Protein AF-0000000076352598 (afdb_homodimer)

Solvent-accessible surface area (backbone atoms only — not comparable to full-atom values): 14588 Å² total; per-residue (Å²): 128,86,76,69,53,66,40,78,47,70,39,49,68,89,51,34,41,98,86,47,34,54,31,79,36,50,57,49,48,52,51,50,50,28,48,53,49,51,37,43,74,14,52,35,52,77,64,56,43,50,74,72,43,27,41,79,43,69,43,33,40,37,39,38,52,68,38,89,47,41,62,72,40,48,31,37,29,34,44,42,60,42,82,56,92,48,42,43,32,36,36,46,30,42,35,25,36,81,87,64,50,58,27,31,39,40,41,32,36,31,36,31,29,28,67,85,78,72,40,66,37,67,54,46,62,59,58,52,51,72,52,28,77,39,33,62,77,54,72,87,127,86,75,69,54,65,42,79,48,70,39,50,68,88,51,34,42,99,85,48,32,53,30,79,36,50,56,48,47,51,51,51,50,28,49,53,49,49,38,43,73,14,51,34,52,78,64,56,43,49,74,71,42,26,41,81,42,68,43,33,38,36,40,39,52,67,40,89,47,38,62,71,40,48,31,38,28,34,41,41,60,42,82,56,93,48,41,42,32,35,36,45,29,41,34,24,36,81,87,66,50,58,27,29,39,41,42,35,37,31,36,30,29,27,68,84,78,70,39,66,36,69,54,47,63,60,57,52,52,72,51,27,76,39,33,61,77,54,73,88

Organism: Streptomyces venezuelae (NCBI:txid54571)

Sequence (280 aa):
MTEPYSVSVGVRGYETDTQGHLNQAVYLQYAEHARWSLLRAAGIAQTDLLDKGVGPVVLETTVRYRSELLAGDETSVSCVFVWGERKTFGVEQTITKADGTVAATVSSVGGLLDLKERRLVADPREYFRALAVDAAVLGLMTEPYSVSVGVRGYETDTQGHLNQAVYLQYAEHARWSLLRAAGIAQTDLLDKGVGPVVLETTVRYRSELLAGDETSVSCVFVWGERKTFGVEQTITKADGTVAATVSSVGGLLDLKERRLVADPREYFRALAVDAAVLGL

Foldseek 3Di:
DPDFQKDKDAAAQVQADPVQWRDPVVVVVRQVVSVQVLLVVQVHHQVLLVVVQKHKDWDDKDKDFDATDGHGWMWMKGWAWADDQFLKIKIWIWIATPVGHTGMIMITIMGIARNVVRHRDGHRLVSSVVRTPHCVSHVD/DPDFQKDKDAAAQVQADPVQWRDPVVVVVRQVVSVQVLLVVQVHHQVLQVVVQKHKDWDDKDKDFDATDGHGWMWMKGWAWADDQWLKIKIWIWIATPVGHTGMIMITIMGIARNVVRHRDTHRLVSSVVRTPHCVSHVD

Secondary structure (DSSP, 8-state):
-PPPEEEEEEPPGGGB-TTSBBPHHHHHHHHHHHHHHHHHHTT--HHHHHHTTEEEEEEEEEEEE-S--BTT-EEEEEEEEEE-SSSEEEEEEEEEETTS-EEEEEEEEEEEEETTTTEE-S-HHHHHHHH-S-GGGGT-/-PPPEEEEEEPPGGGB-TTSBBPHHHHHHHHHHHHHHHHHHTT--HHHHHHTTEEEEEEEEEEEE-S--BTT-EEEEEEEEEE-SSSEEEEEEEEEETTS-EEEEEEEEEEEEETTTTEE-S-HHHHHHHH-S-GGGGT-

Structure (mmCIF, N/CA/C/O backbone):
data_AF-0000000076352598-model_v1
#
loop_
_entity.id
_entity.type
_entity.pdbx_description
1 polymer Thioesterase
#
loop_
_atom_site.group_PDB
_atom_site.id
_atom_site.type_symbol
_atom_site.label_atom_id
_atom_site.label_alt_id
_atom_site.label_comp_id
_atom_site.label_asym_id
_atom_site.label_entity_id
_atom_site.label_seq_id
_atom_site.pdbx_PDB_ins_code
_atom_site.Cartn_x
_atom_site.Cartn_y
_atom_site.Cartn_z
_atom_site.occupancy
_atom_site.B_iso_or_equiv
_atom_site.auth_seq_id
_atom_site.auth_comp_id
_atom_site.auth_asym_id
_atom_site.auth_atom_id
_atom_site.pdbx_PDB_model_num
ATOM 1 N N . MET A 1 1 ? 19 23.422 -3.842 1 44.84 1 MET A N 1
ATOM 2 C CA . MET A 1 1 ? 17.594 23.062 -3.635 1 44.84 1 MET A CA 1
ATOM 3 C C . MET A 1 1 ? 17.406 22.344 -2.297 1 44.84 1 MET A C 1
ATOM 5 O O . MET A 1 1 ? 18.266 21.578 -1.869 1 44.84 1 MET A O 1
ATOM 9 N N . THR A 1 2 ? 16.766 22.969 -1.306 1 61.72 2 THR A N 1
ATOM 10 C CA . THR A 1 2 ? 16.656 22.516 0.074 1 61.72 2 THR A CA 1
ATOM 11 C C . THR A 1 2 ? 16.234 21.047 0.125 1 61.72 2 THR A C 1
ATOM 13 O O . THR A 1 2 ? 15.414 20.609 -0.677 1 61.72 2 THR A O 1
ATOM 16 N N . GLU A 1 3 ? 17.062 20.156 0.67 1 83.94 3 GLU A N 1
ATOM 17 C CA . GLU A 1 3 ? 16.828 18.719 0.817 1 83.94 3 GLU A CA 1
ATOM 18 C C . GLU A 1 3 ? 15.461 18.438 1.422 1 83.94 3 GLU A C 1
ATOM 20 O O . GLU A 1 3 ? 15.055 19.094 2.379 1 83.94 3 GLU A O 1
ATOM 25 N N . PRO A 1 4 ? 14.742 17.625 0.816 1 93.5 4 PRO A N 1
ATOM 26 C CA . PRO A 1 4 ? 13.43 17.312 1.388 1 93.5 4 PRO A CA 1
ATOM 27 C C . PRO A 1 4 ? 13.523 16.781 2.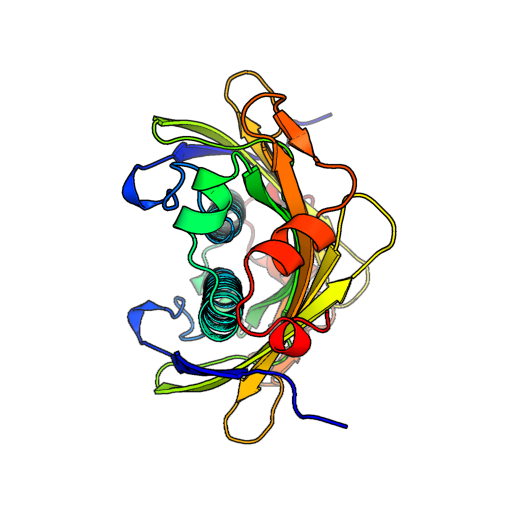816 1 93.5 4 PRO A C 1
ATOM 29 O O . PRO A 1 4 ? 14.57 16.266 3.223 1 93.5 4 PRO A O 1
ATOM 32 N N . TYR A 1 5 ? 12.57 17.109 3.609 1 97.19 5 TYR A N 1
ATOM 33 C CA . TYR A 1 5 ? 12.453 16.469 4.914 1 97.19 5 TYR A CA 1
ATOM 34 C C . TYR A 1 5 ? 12.555 14.945 4.789 1 97.19 5 TYR A C 1
ATOM 36 O O . TYR A 1 5 ? 12 14.359 3.855 1 97.19 5 TYR A O 1
ATOM 44 N N . SER A 1 6 ? 13.266 14.258 5.727 1 98.5 6 SER A N 1
ATOM 45 C CA . SER A 1 6 ? 13.398 12.805 5.703 1 98.5 6 SER A CA 1
ATOM 46 C C . SER A 1 6 ? 13.5 12.234 7.117 1 98.5 6 SER A C 1
ATOM 48 O O . SER A 1 6 ? 13.914 12.938 8.039 1 98.5 6 SER A O 1
ATOM 50 N N . VAL A 1 7 ? 13.117 11.062 7.277 1 98.56 7 VAL A N 1
ATOM 51 C CA . VAL A 1 7 ? 13.289 10.328 8.523 1 98.56 7 VAL A CA 1
ATOM 52 C C . VAL A 1 7 ? 14.023 9.016 8.258 1 98.56 7 VAL A C 1
ATOM 54 O O . VAL A 1 7 ? 13.906 8.453 7.164 1 98.56 7 VAL A O 1
ATOM 57 N N . SER A 1 8 ? 14.695 8.562 9.281 1 98.62 8 SER A N 1
ATOM 58 C CA . SER A 1 8 ? 15.391 7.285 9.18 1 98.62 8 SER A CA 1
ATOM 59 C C . SER A 1 8 ? 14.523 6.145 9.711 1 98.62 8 SER A C 1
ATOM 61 O O . SER A 1 8 ? 13.852 6.297 10.734 1 98.62 8 SER A O 1
ATOM 63 N N . VAL A 1 9 ? 14.594 5.047 8.969 1 98.44 9 VAL A N 1
ATOM 64 C CA . VAL A 1 9 ? 13.875 3.857 9.406 1 98.44 9 VAL A CA 1
ATOM 65 C C . VAL A 1 9 ? 14.727 2.615 9.18 1 98.44 9 VAL A C 1
ATOM 67 O O . VAL A 1 9 ? 15.227 2.391 8.078 1 98.44 9 VAL A O 1
ATOM 70 N N . GLY A 1 10 ? 14.891 1.83 10.203 1 98.5 10 GLY A N 1
ATOM 71 C CA . GLY A 1 10 ? 15.508 0.522 10.078 1 98.5 10 GLY A CA 1
ATOM 72 C C . GLY A 1 10 ? 14.516 -0.592 9.82 1 98.5 10 GLY A C 1
ATOM 73 O O . GLY A 1 10 ? 13.438 -0.621 10.422 1 98.5 10 GLY A O 1
ATOM 74 N N . VAL A 1 11 ? 14.93 -1.457 8.938 1 98.5 11 VAL A N 1
ATOM 75 C CA . VAL A 1 11 ? 14.055 -2.578 8.602 1 98.5 11 VAL A CA 1
ATOM 76 C C . VAL A 1 11 ? 14.148 -3.643 9.695 1 98.5 11 VAL A C 1
ATOM 78 O O . VAL A 1 11 ? 15.227 -4.168 9.969 1 98.5 11 VAL A O 1
ATOM 81 N N . ARG A 1 12 ? 13.039 -3.992 10.25 1 97.88 12 ARG A N 1
ATOM 82 C CA . ARG A 1 12 ? 12.992 -4.996 11.305 1 97.88 12 ARG A CA 1
ATOM 83 C C . ARG A 1 12 ? 12.672 -6.375 10.734 1 97.88 12 ARG A C 1
ATOM 85 O O . ARG A 1 12 ? 12.023 -6.484 9.695 1 97.88 12 ARG A O 1
ATOM 92 N N . GLY A 1 13 ? 13.023 -7.402 11.414 1 95.81 13 GLY A N 1
ATOM 93 C CA . GLY A 1 13 ? 12.875 -8.766 10.93 1 95.81 13 GLY A CA 1
ATOM 94 C C . GLY A 1 13 ? 11.43 -9.148 10.672 1 95.81 13 GLY A C 1
ATOM 95 O O . GLY A 1 13 ? 11.117 -9.789 9.672 1 95.81 13 GLY A O 1
ATOM 96 N N . TYR A 1 14 ? 10.484 -8.766 11.539 1 95.81 14 TYR A N 1
ATOM 97 C CA . TYR A 1 14 ? 9.094 -9.203 11.445 1 95.81 14 TYR A CA 1
ATOM 98 C C . TYR A 1 14 ? 8.367 -8.461 10.328 1 95.81 14 TYR A C 1
ATOM 100 O O . TYR A 1 14 ? 7.207 -8.758 10.039 1 95.81 14 TYR A O 1
ATOM 108 N N . GLU A 1 15 ? 9.047 -7.496 9.727 1 97.25 15 GLU A N 1
ATOM 109 C CA . GLU A 1 15 ? 8.438 -6.719 8.656 1 97.25 15 GLU A CA 1
ATOM 110 C C . GLU A 1 15 ? 8.664 -7.375 7.297 1 97.25 15 GLU A C 1
ATOM 112 O O . GLU A 1 15 ? 8.133 -6.918 6.281 1 97.25 15 GLU A O 1
ATOM 117 N N . THR A 1 16 ? 9.43 -8.445 7.223 1 96.19 16 THR A N 1
ATOM 118 C CA . THR A 1 16 ? 9.82 -9.07 5.965 1 96.19 16 THR A CA 1
ATOM 119 C C . THR A 1 16 ? 8.875 -10.219 5.613 1 96.19 16 THR A C 1
ATOM 121 O O . THR A 1 16 ? 8.156 -10.727 6.48 1 96.19 16 THR A O 1
ATOM 124 N N . ASP A 1 17 ? 8.836 -10.562 4.305 1 90.69 17 ASP A N 1
ATOM 125 C CA . ASP A 1 17 ? 8 -11.664 3.83 1 90.69 17 ASP A CA 1
ATOM 126 C C . ASP A 1 17 ? 8.758 -12.984 3.867 1 90.69 17 ASP A C 1
ATOM 128 O O . ASP A 1 17 ? 9.852 -13.07 4.426 1 90.69 17 ASP A O 1
ATOM 132 N N . THR A 1 18 ? 8.141 -14.039 3.336 1 84.38 18 THR A N 1
ATOM 133 C CA . THR A 1 18 ? 8.68 -15.391 3.406 1 84.38 18 THR A CA 1
ATOM 134 C C . THR A 1 18 ? 9.969 -15.492 2.598 1 84.38 18 THR A C 1
ATOM 136 O O . THR A 1 18 ? 10.742 -16.438 2.77 1 84.38 18 THR A O 1
ATOM 139 N N . GLN A 1 19 ? 10.25 -14.539 1.748 1 84.31 19 GLN A N 1
ATOM 140 C CA . GLN A 1 19 ? 11.469 -14.523 0.954 1 84.31 19 GLN A CA 1
ATOM 141 C C . GLN A 1 19 ? 12.547 -13.664 1.611 1 84.31 19 GLN A C 1
ATOM 143 O O . GLN A 1 19 ? 13.656 -13.539 1.089 1 84.31 19 GLN A O 1
ATOM 148 N N . GLY A 1 20 ? 12.172 -13.039 2.734 1 90.94 20 GLY A N 1
ATOM 149 C CA . GLY A 1 20 ? 13.125 -12.227 3.477 1 90.94 20 GLY A CA 1
ATOM 150 C C . GLY A 1 20 ? 13.164 -10.781 3.016 1 90.94 20 GLY A C 1
ATOM 151 O O . GLY A 1 20 ? 14.055 -10.023 3.408 1 90.94 20 GLY A O 1
ATOM 152 N N . HIS A 1 21 ? 12.297 -10.383 2.188 1 95 21 HIS A N 1
ATOM 153 C CA . HIS A 1 21 ? 12.227 -9.008 1.716 1 95 21 HIS A CA 1
ATOM 154 C C . HIS A 1 21 ? 11.18 -8.211 2.494 1 95 21 HIS A C 1
ATOM 156 O O . HIS A 1 21 ? 10.203 -8.781 2.99 1 95 21 HIS A O 1
ATOM 162 N N . LEU A 1 22 ? 11.422 -6.934 2.611 1 97.81 22 LEU A N 1
ATOM 163 C CA . LEU A 1 22 ? 10.391 -6.09 3.213 1 97.81 22 LEU A CA 1
ATOM 164 C C . LEU A 1 22 ? 9.055 -6.277 2.504 1 97.81 22 LEU A C 1
ATOM 166 O O . LEU A 1 22 ? 8.977 -6.184 1.277 1 97.81 22 LEU A O 1
ATOM 170 N N . ASN A 1 23 ? 8.047 -6.523 3.271 1 97.12 23 ASN A N 1
ATOM 171 C CA . ASN A 1 23 ? 6.711 -6.719 2.721 1 97.12 23 ASN A CA 1
ATOM 172 C C . ASN A 1 23 ? 6.211 -5.473 2 1 97.12 23 ASN A C 1
ATOM 174 O O . ASN A 1 23 ? 6.43 -4.352 2.465 1 97.12 23 ASN A O 1
ATOM 178 N N . GLN A 1 24 ? 5.469 -5.691 0.923 1 96.88 24 GLN A N 1
ATOM 179 C CA . GLN A 1 24 ? 5.008 -4.605 0.066 1 96.88 24 GLN A CA 1
ATOM 180 C C . GLN A 1 24 ? 4.199 -3.584 0.86 1 96.88 24 GLN A C 1
ATOM 182 O O . GLN A 1 24 ? 4.281 -2.383 0.6 1 96.88 24 GLN A O 1
ATOM 187 N N . ALA A 1 25 ? 3.416 -4.047 1.853 1 97.62 25 ALA A N 1
ATOM 188 C CA . ALA A 1 25 ? 2.539 -3.168 2.623 1 97.62 25 ALA A CA 1
ATOM 189 C C . ALA A 1 25 ? 3.346 -2.27 3.559 1 97.62 25 ALA A C 1
ATOM 191 O O . ALA A 1 25 ? 2.924 -1.155 3.875 1 97.62 25 ALA A O 1
ATOM 192 N N . VAL A 1 26 ? 4.473 -2.777 3.998 1 98.19 26 VAL A N 1
ATOM 193 C CA . VAL A 1 26 ? 5.254 -2.062 5 1 98.19 26 VAL A CA 1
ATOM 194 C C . VAL A 1 26 ? 5.871 -0.812 4.383 1 98.19 26 VAL A C 1
ATOM 196 O O . VAL A 1 26 ? 6.051 0.202 5.062 1 98.19 26 VAL A O 1
ATOM 199 N N . TYR A 1 27 ? 6.113 -0.807 3.082 1 98.75 27 TYR A N 1
ATOM 200 C CA . TYR A 1 27 ? 6.559 0.406 2.406 1 98.75 27 TYR A CA 1
ATOM 201 C C . TYR A 1 27 ? 5.582 1.551 2.637 1 98.75 27 TYR A C 1
ATOM 203 O O . TYR A 1 27 ? 5.988 2.695 2.838 1 98.75 27 TYR A O 1
ATOM 211 N N . LEU A 1 28 ? 4.297 1.233 2.613 1 98.38 28 LEU A N 1
ATOM 212 C CA . LEU A 1 28 ? 3.271 2.244 2.857 1 98.38 28 LEU A CA 1
ATOM 213 C C . LEU A 1 28 ? 3.305 2.709 4.309 1 98.38 28 LEU A C 1
ATOM 215 O O . LEU A 1 28 ? 3.037 3.879 4.598 1 98.38 28 LEU A O 1
ATOM 219 N N . GLN A 1 29 ? 3.623 1.812 5.172 1 98 29 GLN A N 1
ATOM 220 C CA . GLN A 1 29 ? 3.736 2.191 6.578 1 98 29 GLN A CA 1
ATOM 221 C C . GLN A 1 29 ? 4.902 3.152 6.797 1 98 29 GLN A C 1
ATOM 223 O O . GLN A 1 29 ? 4.793 4.098 7.582 1 98 29 GLN A O 1
ATOM 228 N N . TYR A 1 30 ? 5.992 2.877 6.133 1 98.75 30 TYR A N 1
ATOM 229 C CA . TYR A 1 30 ? 7.125 3.791 6.203 1 98.75 30 TYR A CA 1
ATOM 230 C C . TYR A 1 30 ? 6.75 5.168 5.676 1 98.75 30 TYR A C 1
ATOM 232 O O . TYR A 1 30 ? 7.074 6.188 6.293 1 98.75 30 TYR A O 1
ATOM 240 N N . ALA A 1 31 ? 6.051 5.168 4.57 1 98.56 31 ALA A N 1
ATOM 241 C CA . ALA A 1 31 ? 5.613 6.43 3.975 1 98.56 31 ALA A CA 1
ATOM 242 C C . ALA A 1 31 ? 4.68 7.188 4.914 1 98.56 31 ALA A C 1
ATOM 244 O O . ALA A 1 31 ? 4.789 8.406 5.062 1 98.56 31 ALA A O 1
ATOM 245 N N . GLU A 1 32 ? 3.77 6.496 5.5 1 97.19 32 GLU A N 1
ATOM 246 C CA . GLU A 1 32 ? 2.859 7.105 6.465 1 97.19 32 GLU A CA 1
ATOM 247 C C . GLU A 1 32 ? 3.625 7.695 7.648 1 97.19 32 GLU A C 1
ATOM 249 O O . GLU A 1 32 ? 3.35 8.82 8.07 1 97.19 32 GLU A O 1
ATOM 254 N N . HIS A 1 33 ? 4.543 6.941 8.172 1 97.56 33 HIS A N 1
ATOM 255 C CA . HIS A 1 33 ? 5.375 7.41 9.273 1 97.56 33 HIS A CA 1
ATOM 256 C C . HIS A 1 33 ? 6.094 8.703 8.914 1 97.56 33 HIS A C 1
ATOM 258 O O . HIS A 1 33 ? 6.094 9.664 9.695 1 97.56 33 HIS A O 1
ATOM 264 N N . ALA A 1 34 ? 6.66 8.727 7.727 1 98.5 34 ALA A N 1
ATOM 265 C CA . ALA A 1 34 ? 7.371 9.922 7.281 1 98.5 34 ALA A CA 1
ATOM 266 C C . ALA A 1 34 ? 6.426 11.117 7.172 1 98.5 34 ALA A C 1
ATOM 268 O O . ALA A 1 34 ? 6.785 12.234 7.539 1 98.5 34 ALA A O 1
ATOM 269 N N . ARG A 1 35 ? 5.273 10.914 6.641 1 97.31 35 ARG A N 1
ATOM 270 C CA . ARG A 1 35 ? 4.285 11.977 6.504 1 97.31 35 ARG A CA 1
ATOM 271 C C . ARG A 1 35 ? 3.912 12.562 7.859 1 97.31 35 ARG A C 1
ATOM 273 O O . ARG A 1 35 ? 3.906 13.781 8.039 1 97.31 35 ARG A O 1
ATOM 280 N N . TRP A 1 36 ? 3.617 11.703 8.836 1 96.12 36 TRP A N 1
ATOM 281 C CA . TRP A 1 36 ? 3.248 12.172 10.164 1 96.12 36 TRP A CA 1
ATOM 282 C C . TRP A 1 36 ? 4.426 12.859 10.852 1 96.12 36 TRP A C 1
ATOM 284 O O . TRP A 1 36 ? 4.246 13.812 11.609 1 96.12 36 TRP A O 1
ATOM 294 N N . SER A 1 37 ? 5.613 12.344 10.633 1 97.69 37 SER A N 1
ATOM 295 C CA . SER A 1 37 ? 6.809 12.977 11.172 1 97.69 37 SER A CA 1
ATOM 296 C C . SER A 1 37 ? 6.977 14.391 10.633 1 97.69 37 SER A C 1
ATOM 298 O O . SER A 1 37 ? 7.324 15.305 11.383 1 97.69 37 SER A O 1
ATOM 300 N N . LEU A 1 38 ? 6.727 14.555 9.359 1 97.75 38 LEU A N 1
ATOM 301 C CA . LEU A 1 38 ? 6.812 15.883 8.742 1 97.75 38 LEU A CA 1
ATOM 302 C C . LEU A 1 38 ? 5.785 16.828 9.352 1 97.75 38 LEU A C 1
ATOM 304 O O . LEU A 1 38 ? 6.105 17.969 9.672 1 97.75 38 LEU A O 1
ATOM 308 N N . LEU A 1 39 ? 4.582 16.344 9.508 1 96.69 39 LEU A N 1
ATOM 309 C CA . LEU A 1 39 ? 3.539 17.172 10.117 1 96.69 39 LEU A CA 1
ATOM 310 C C . LEU A 1 39 ? 3.932 17.578 11.531 1 96.69 39 LEU A C 1
ATOM 312 O O . LEU A 1 39 ? 3.775 18.75 11.898 1 96.69 39 LEU A O 1
ATOM 316 N N . ARG A 1 40 ? 4.473 16.656 12.273 1 96.25 40 ARG A N 1
ATOM 317 C CA . ARG A 1 40 ? 4.93 16.953 13.625 1 96.25 40 ARG A CA 1
ATOM 318 C C . ARG A 1 40 ? 6.039 18 13.602 1 96.25 40 ARG A C 1
ATOM 320 O O . ARG A 1 40 ? 6.047 18.922 14.422 1 96.25 40 ARG A O 1
ATOM 327 N N . ALA A 1 41 ? 6.934 17.828 12.68 1 96.81 41 ALA A N 1
ATOM 328 C CA . ALA A 1 41 ? 8.023 18.781 12.531 1 96.81 41 ALA A CA 1
ATOM 329 C C . ALA A 1 41 ? 7.492 20.172 12.219 1 96.81 41 ALA A C 1
ATOM 331 O O . ALA A 1 41 ? 8.086 21.188 12.609 1 96.81 41 ALA A O 1
ATOM 332 N N . ALA A 1 42 ? 6.371 20.234 11.523 1 96.75 42 ALA A N 1
ATOM 333 C CA . ALA A 1 42 ? 5.727 21.5 11.188 1 96.75 42 ALA A CA 1
ATOM 334 C C . ALA A 1 42 ? 4.934 22.031 12.375 1 96.75 42 ALA A C 1
ATOM 336 O O . ALA A 1 42 ? 4.406 23.156 12.32 1 96.75 42 ALA A O 1
ATOM 337 N N . GLY A 1 43 ? 4.777 21.203 13.43 1 96.56 43 GLY A N 1
ATOM 338 C CA . GLY A 1 43 ? 4.055 21.625 14.617 1 96.56 43 GLY A CA 1
ATOM 339 C C . GLY A 1 43 ? 2.598 21.203 14.609 1 96.56 43 GLY A C 1
ATOM 340 O O . GLY A 1 43 ? 1.774 21.766 15.328 1 96.56 43 GLY A O 1
ATOM 341 N N . ILE A 1 44 ? 2.27 20.266 13.758 1 95.5 44 ILE A N 1
ATOM 342 C CA . ILE A 1 44 ? 0.884 19.828 13.641 1 95.5 44 ILE A CA 1
ATOM 343 C C . ILE A 1 44 ? 0.736 18.422 14.227 1 95.5 44 ILE A C 1
ATOM 345 O O . ILE A 1 44 ? 1.375 17.484 13.766 1 95.5 44 ILE A O 1
ATOM 349 N N . ALA A 1 45 ? -0.052 18.344 15.219 1 92.12 45 ALA A N 1
ATOM 350 C CA . ALA A 1 45 ? -0.411 17.031 15.758 1 92.12 45 ALA A CA 1
ATOM 351 C C . ALA A 1 45 ? -1.668 16.5 15.086 1 92.12 45 ALA A C 1
ATOM 353 O O . ALA A 1 45 ? -2.475 17.266 14.555 1 92.12 45 ALA A O 1
ATOM 354 N N . GLN A 1 46 ? -1.764 15.227 15.078 1 86.44 46 GLN A N 1
ATOM 355 C CA . GLN A 1 46 ? -2.941 14.586 14.5 1 86.44 46 GLN A CA 1
ATOM 356 C C . GLN A 1 46 ? -4.223 15.102 15.148 1 86.44 46 GLN A C 1
ATOM 358 O O . GLN A 1 46 ? -5.223 15.328 14.469 1 86.44 46 GLN A O 1
ATOM 363 N N . THR A 1 47 ? -4.203 15.383 16.406 1 90.69 47 THR A N 1
ATOM 364 C CA . THR A 1 47 ? -5.363 15.844 17.172 1 90.69 47 THR A CA 1
ATOM 365 C C . THR A 1 47 ? -5.754 17.266 16.75 1 90.69 47 THR A C 1
ATOM 367 O O . THR A 1 47 ? -6.918 17.656 16.859 1 90.69 47 THR A O 1
ATOM 370 N N . ASP A 1 48 ? -4.758 18.016 16.281 1 93.31 48 ASP A N 1
ATOM 371 C CA . ASP A 1 48 ? -5.031 19.391 15.875 1 93.31 48 ASP A CA 1
ATOM 372 C C . ASP A 1 48 ? -6.016 19.438 14.711 1 93.31 48 ASP A C 1
ATOM 374 O O . ASP A 1 48 ? -6.926 20.266 14.688 1 93.31 48 ASP A O 1
ATOM 378 N N . LEU A 1 49 ? -5.824 18.562 13.758 1 91.31 49 LEU A N 1
ATOM 379 C CA . LEU A 1 49 ? -6.719 18.5 12.609 1 91.31 49 LEU A CA 1
ATOM 380 C C . LEU A 1 49 ? -8.125 18.094 13.031 1 91.31 49 LEU A C 1
ATOM 382 O O . LEU A 1 49 ? -9.109 18.719 12.641 1 91.31 49 LEU A O 1
ATOM 386 N N . LEU A 1 50 ? -8.211 17.125 13.883 1 90.44 50 LEU A N 1
ATOM 387 C CA . LEU A 1 50 ? -9.5 16.641 14.375 1 90.44 50 LEU A CA 1
ATOM 388 C C . LEU A 1 50 ? -10.227 17.734 15.148 1 90.44 50 LEU A C 1
ATOM 390 O O . LEU A 1 50 ? -11.445 17.875 15.023 1 90.44 50 LEU A O 1
ATOM 394 N N . ASP A 1 51 ? -9.484 18.5 15.938 1 93.88 51 ASP A N 1
ATOM 395 C CA . ASP A 1 51 ? -10.047 19.578 16.734 1 93.88 51 ASP A CA 1
ATOM 396 C C . ASP A 1 51 ? -10.633 20.672 15.828 1 93.88 51 ASP A C 1
ATOM 398 O O . ASP A 1 51 ? -11.547 21.391 16.234 1 93.88 51 ASP A O 1
ATOM 402 N N . LYS A 1 52 ? -10.148 20.75 14.602 1 93.88 52 LYS A N 1
ATOM 403 C CA . LYS A 1 52 ? -10.68 21.719 13.641 1 93.88 52 LYS A CA 1
ATOM 404 C C . LYS A 1 52 ? -11.859 21.125 12.867 1 93.88 52 LYS A C 1
ATOM 406 O O . LYS A 1 52 ? -12.406 21.766 11.977 1 93.88 52 LYS A O 1
ATOM 411 N N . GLY A 1 53 ? -12.188 19.875 13.172 1 93.44 53 GLY A N 1
ATOM 412 C CA . GLY A 1 53 ? -13.344 19.234 12.555 1 93.44 53 GLY A CA 1
ATOM 413 C C . GLY A 1 53 ? -13.023 18.594 11.211 1 93.44 53 GLY A C 1
ATOM 414 O O . GLY A 1 53 ? -13.922 18.359 10.406 1 93.44 53 GLY A O 1
ATOM 415 N N . VAL A 1 54 ? -11.695 18.406 10.961 1 94.62 54 VAL A N 1
ATOM 416 C CA . VAL A 1 54 ? -11.32 17.812 9.688 1 94.62 54 VAL A CA 1
ATOM 417 C C . VAL A 1 54 ? -10.414 16.609 9.93 1 94.62 54 VAL A C 1
ATOM 419 O O . VAL A 1 54 ? -9.742 16.531 10.953 1 94.62 54 VAL A O 1
ATOM 422 N N . GLY A 1 55 ? -10.453 15.648 9.078 1 93.12 55 GLY A N 1
ATOM 423 C CA . GLY A 1 55 ? -9.578 14.484 9.109 1 93.12 55 GLY A CA 1
ATOM 424 C C . GLY A 1 55 ? -8.859 14.242 7.793 1 93.12 55 GLY A C 1
ATOM 425 O O . GLY A 1 55 ? -9.453 14.383 6.723 1 93.12 55 GLY A O 1
ATOM 426 N N . PRO A 1 56 ? -7.602 14.078 7.902 1 94.25 56 PRO A N 1
ATOM 427 C CA . PRO A 1 56 ? -6.883 13.758 6.668 1 94.25 56 PRO A CA 1
ATOM 428 C C . PRO A 1 56 ? -7.34 12.438 6.043 1 94.25 56 PRO A C 1
ATOM 430 O O . PRO A 1 56 ? -7.656 11.492 6.762 1 94.25 56 PRO A O 1
ATOM 433 N N . VAL A 1 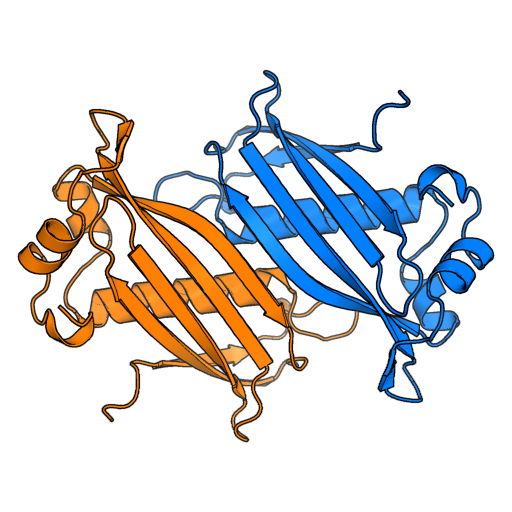57 ? -7.418 12.422 4.707 1 94.69 57 VAL A N 1
ATOM 434 C CA . VAL A 1 57 ? -7.785 11.219 3.975 1 94.69 57 VAL A CA 1
ATOM 435 C C . VAL A 1 57 ? -6.824 11.008 2.805 1 94.69 57 VAL A C 1
ATOM 437 O O . VAL A 1 57 ? -6.344 11.977 2.209 1 94.69 57 VAL A O 1
ATOM 440 N N . VAL A 1 58 ? -6.457 9.828 2.596 1 97 58 VAL A N 1
ATOM 441 C CA . VAL A 1 58 ? -5.742 9.438 1.386 1 97 58 VAL A CA 1
ATOM 442 C C . VAL A 1 58 ? -6.727 8.875 0.363 1 97 58 VAL A C 1
ATOM 444 O O . VAL A 1 58 ? -7.535 8 0.687 1 97 58 VAL A O 1
ATOM 447 N N . LEU A 1 59 ? -6.668 9.352 -0.85 1 97.5 59 LEU A N 1
ATOM 448 C CA . LEU A 1 59 ? -7.613 8.977 -1.896 1 97.5 59 LEU A CA 1
ATOM 449 C C . LEU A 1 59 ? -7 7.945 -2.838 1 97.5 59 LEU A C 1
ATOM 451 O O . LEU A 1 59 ? -7.703 7.062 -3.338 1 97.5 59 LEU A O 1
ATOM 455 N N . GLU A 1 60 ? -5.773 8.102 -3.072 1 98.44 60 GLU A N 1
ATOM 456 C CA . GLU A 1 60 ? -5.031 7.219 -3.973 1 98.44 60 GLU A CA 1
ATOM 457 C C . GLU A 1 60 ? -3.559 7.145 -3.582 1 98.44 60 GLU A C 1
ATOM 459 O O . GLU A 1 60 ? -2.965 8.148 -3.188 1 98.44 60 GLU A O 1
ATOM 464 N N . THR A 1 61 ? -2.982 6.02 -3.66 1 98.69 61 THR A N 1
ATOM 465 C CA . THR A 1 61 ? -1.553 5.828 -3.447 1 98.69 61 THR A CA 1
ATOM 466 C C . THR A 1 61 ? -0.96 4.934 -4.535 1 98.69 61 THR A C 1
ATOM 468 O O . THR A 1 61 ? -1.547 3.91 -4.891 1 98.69 61 THR A O 1
ATOM 471 N N . THR A 1 62 ? 0.151 5.305 -5.078 1 98.81 62 THR A N 1
ATOM 472 C CA . THR A 1 62 ? 0.935 4.496 -6.008 1 98.81 62 THR A CA 1
ATOM 473 C C . THR A 1 62 ? 2.326 4.223 -5.441 1 98.81 62 THR A C 1
ATOM 475 O O . THR A 1 62 ? 3.037 5.148 -5.051 1 98.81 62 THR A O 1
ATOM 478 N N . VAL A 1 63 ? 2.66 2.996 -5.344 1 98.81 63 VAL A N 1
ATOM 479 C CA . VAL A 1 63 ? 3.996 2.59 -4.922 1 98.81 63 VAL A CA 1
ATOM 480 C C . VAL A 1 63 ? 4.73 1.934 -6.086 1 98.81 63 VAL A C 1
ATOM 482 O O . VAL A 1 63 ? 4.195 1.036 -6.742 1 98.81 63 VAL A O 1
ATOM 485 N N . ARG A 1 64 ? 5.902 2.371 -6.387 1 98.81 64 ARG A N 1
ATOM 486 C CA . ARG A 1 64 ? 6.797 1.719 -7.332 1 98.81 64 ARG A CA 1
ATOM 487 C C . ARG A 1 64 ? 7.988 1.093 -6.617 1 98.81 64 ARG A C 1
ATOM 489 O O . ARG A 1 64 ? 8.773 1.795 -5.98 1 98.81 64 ARG A O 1
ATOM 496 N N . TYR A 1 65 ? 8.031 -0.175 -6.727 1 98.56 65 TYR A N 1
ATOM 497 C CA . TYR A 1 65 ? 9.109 -0.924 -6.082 1 98.56 65 TYR A CA 1
ATOM 498 C C . TYR A 1 65 ? 10.312 -1.048 -7.004 1 98.56 65 TYR A C 1
ATOM 500 O O . TYR A 1 65 ? 10.211 -1.603 -8.102 1 98.56 65 TYR A O 1
ATOM 508 N N . ARG A 1 66 ? 11.43 -0.569 -6.496 1 97.88 66 ARG A N 1
ATOM 509 C CA . ARG A 1 66 ? 12.594 -0.472 -7.371 1 97.88 66 ARG A CA 1
ATOM 510 C C . ARG A 1 66 ? 13.68 -1.464 -6.957 1 97.88 66 ARG A C 1
ATOM 512 O O . ARG A 1 66 ? 14.289 -2.113 -7.805 1 97.88 66 ARG A O 1
ATOM 519 N N . SER A 1 67 ? 13.961 -1.516 -5.703 1 96.81 67 SER A N 1
ATOM 520 C CA . SER A 1 67 ? 14.953 -2.43 -5.141 1 96.81 67 SER A CA 1
ATOM 521 C C . SER A 1 67 ? 14.484 -2.986 -3.799 1 96.81 67 SER A C 1
ATOM 523 O O . SER A 1 67 ? 13.891 -2.266 -2.994 1 96.81 67 SER A O 1
ATOM 525 N N . GLU A 1 68 ? 14.82 -4.246 -3.549 1 95.94 68 GLU A N 1
ATOM 526 C CA . GLU A 1 68 ? 14.359 -4.922 -2.34 1 95.94 68 GLU A CA 1
ATOM 527 C C . GLU A 1 68 ? 15.062 -4.367 -1.1 1 95.94 68 GLU A C 1
ATOM 529 O O . GLU A 1 68 ? 16.172 -3.848 -1.188 1 95.94 68 GLU A O 1
ATOM 534 N N . LEU A 1 69 ? 14.383 -4.398 0.006 1 98.12 69 LEU A N 1
ATOM 535 C CA . LEU A 1 69 ? 14.93 -4.121 1.328 1 98.12 69 LEU A CA 1
ATOM 536 C C . LEU A 1 69 ? 14.953 -5.383 2.186 1 98.12 69 LEU A C 1
ATOM 538 O O . LEU A 1 69 ? 14.031 -6.191 2.131 1 98.12 69 LEU A O 1
ATOM 542 N N . LEU A 1 70 ? 16.016 -5.543 2.947 1 97.44 70 LEU A N 1
ATOM 543 C CA . LEU A 1 70 ? 16.203 -6.703 3.816 1 97.44 70 LEU A CA 1
ATOM 544 C C . LEU A 1 70 ? 16.266 -6.277 5.281 1 97.44 70 LEU A C 1
ATOM 546 O O . LEU A 1 70 ? 16.562 -5.117 5.586 1 97.44 70 LEU A O 1
ATOM 550 N N . ALA A 1 71 ? 16 -7.305 6.125 1 97.5 71 ALA A N 1
ATOM 551 C CA . ALA A 1 71 ? 16.141 -7.035 7.555 1 97.5 71 ALA A CA 1
ATOM 552 C C . ALA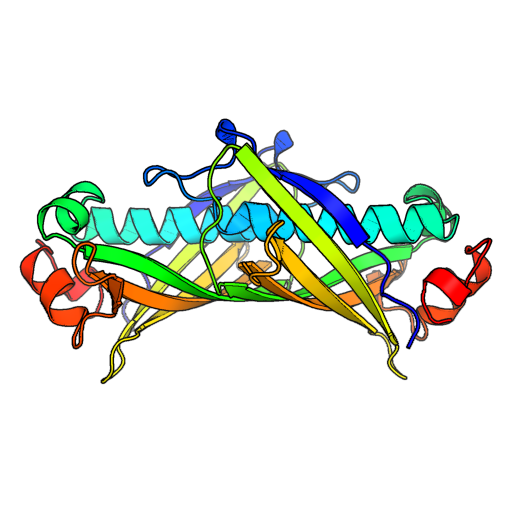 A 1 71 ? 17.516 -6.48 7.879 1 97.5 71 ALA A C 1
ATOM 554 O O . ALA A 1 71 ? 18.531 -6.984 7.383 1 97.5 71 ALA A O 1
ATOM 555 N N . GLY A 1 72 ? 17.531 -5.402 8.672 1 97.06 72 GLY A N 1
ATOM 556 C CA . GLY A 1 72 ? 18.797 -4.793 9.062 1 97.06 72 GLY A CA 1
ATOM 557 C C . GLY A 1 72 ? 19.203 -3.637 8.172 1 97.06 72 GLY A C 1
ATOM 558 O O . GLY A 1 72 ? 20.078 -2.844 8.531 1 97.06 72 GLY A O 1
ATOM 559 N N . ASP A 1 73 ? 18.562 -3.529 6.988 1 98.06 73 ASP A N 1
ATOM 560 C CA . ASP A 1 73 ? 18.844 -2.377 6.137 1 98.06 73 ASP A CA 1
ATOM 561 C C . ASP A 1 73 ? 18.453 -1.073 6.836 1 98.06 73 ASP A C 1
ATOM 563 O O . ASP A 1 73 ? 17.438 -1.007 7.527 1 98.06 73 ASP A O 1
ATOM 567 N N . GLU A 1 74 ? 19.25 -0.093 6.676 1 98.19 74 GLU A N 1
ATOM 568 C CA . GLU A 1 74 ? 18.906 1.272 7.059 1 98.19 74 GLU A CA 1
ATOM 569 C C . GLU A 1 74 ? 18.391 2.068 5.867 1 98.19 74 GLU A C 1
ATOM 571 O O . GLU A 1 74 ? 18.953 1.998 4.773 1 98.19 74 GLU A O 1
ATOM 576 N N . THR A 1 75 ? 17.266 2.771 6.121 1 98.62 75 THR A N 1
ATOM 577 C CA . THR A 1 75 ? 16.672 3.527 5.023 1 98.62 75 THR A CA 1
ATOM 578 C C . THR A 1 75 ? 16.344 4.953 5.461 1 98.62 75 THR A C 1
ATOM 580 O O . THR A 1 75 ? 16.297 5.246 6.656 1 98.62 75 THR A O 1
ATOM 583 N N . SER A 1 76 ? 16.328 5.812 4.449 1 98.75 76 SER A N 1
ATOM 584 C CA . SER A 1 76 ? 15.773 7.152 4.594 1 98.75 76 SER A CA 1
ATOM 585 C C . SER A 1 76 ? 14.484 7.305 3.789 1 98.75 76 SER A C 1
ATOM 587 O O . SER A 1 76 ? 14.422 6.891 2.631 1 98.75 76 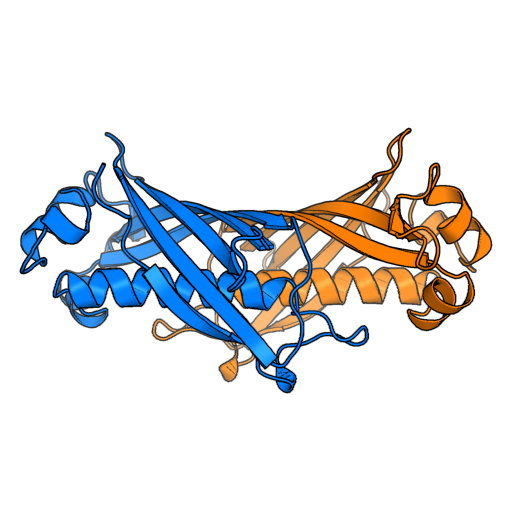SER A O 1
ATOM 589 N N . VAL A 1 77 ? 13.469 7.832 4.43 1 98.88 77 VAL A N 1
ATOM 590 C CA . VAL A 1 77 ? 12.195 8.07 3.762 1 98.88 77 VAL A CA 1
ATOM 591 C C . VAL A 1 77 ? 11.938 9.57 3.66 1 98.88 77 VAL A C 1
ATOM 593 O O . VAL A 1 77 ? 11.711 10.234 4.672 1 98.88 77 VAL A O 1
ATOM 596 N N . SER A 1 78 ? 11.969 10.094 2.432 1 98.81 78 SER A N 1
ATOM 597 C CA . SER A 1 78 ? 11.695 11.508 2.229 1 98.81 78 SER A CA 1
ATOM 598 C C . SER A 1 78 ? 10.203 11.766 2.078 1 98.81 78 SER A C 1
ATOM 600 O O . SER A 1 78 ? 9.43 10.844 1.828 1 98.81 78 SER A O 1
ATOM 602 N N . CYS A 1 79 ? 9.82 13.008 2.297 1 98.69 79 CYS A N 1
ATOM 603 C CA . CYS A 1 79 ? 8.414 13.383 2.213 1 98.69 79 CYS A CA 1
ATOM 604 C C . CYS A 1 79 ? 8.266 14.836 1.788 1 98.69 79 CYS A C 1
ATOM 606 O O . CYS A 1 79 ? 8.836 15.734 2.41 1 98.69 79 CYS A O 1
ATOM 608 N N . VAL A 1 80 ? 7.48 15.047 0.699 1 98.12 80 VAL A N 1
ATOM 609 C CA . VAL A 1 80 ? 7.219 16.391 0.187 1 98.12 80 VAL A CA 1
ATOM 610 C C . VAL A 1 80 ? 5.734 16.547 -0.13 1 98.12 80 VAL A C 1
ATOM 612 O O . VAL A 1 80 ? 5.164 15.734 -0.866 1 98.12 80 VAL A O 1
ATOM 615 N N . PHE A 1 81 ? 5.125 17.547 0.448 1 97.56 81 PHE A N 1
ATOM 616 C CA . PHE A 1 81 ? 3.764 17.906 0.06 1 97.56 81 PHE A CA 1
ATOM 617 C C . PHE A 1 81 ? 3.764 18.703 -1.235 1 97.56 81 PHE A C 1
ATOM 619 O O . PHE A 1 81 ? 4.578 19.609 -1.409 1 97.56 81 PHE A O 1
ATOM 626 N N . VAL A 1 82 ? 2.93 18.328 -2.121 1 97.5 82 VAL A N 1
ATOM 627 C CA . VAL A 1 82 ? 2.727 19.031 -3.379 1 97.5 82 VAL A CA 1
ATOM 628 C C . VAL A 1 82 ? 1.325 19.641 -3.414 1 97.5 82 VAL A C 1
ATOM 630 O O . VAL A 1 82 ? 0.339 18.922 -3.607 1 97.5 82 VAL A O 1
ATOM 633 N N . TRP A 1 83 ? 1.227 20.906 -3.33 1 95.56 83 TRP A N 1
ATOM 634 C CA . TRP A 1 83 ? -0.058 21.562 -3.145 1 95.56 83 TRP A CA 1
ATOM 635 C C . TRP A 1 83 ? -0.709 21.875 -4.488 1 95.56 83 TRP A C 1
ATOM 637 O O . TRP A 1 83 ? -0.04 22.344 -5.418 1 95.56 83 TRP A O 1
ATOM 647 N N . GLY A 1 84 ? -1.95 21.469 -4.547 1 87.94 84 GLY A N 1
ATOM 648 C CA . GLY A 1 84 ? -2.758 21.781 -5.715 1 87.94 84 GLY A CA 1
ATOM 649 C C . GLY A 1 84 ? -3.699 22.953 -5.496 1 87.94 84 GLY A C 1
ATOM 650 O O . GLY A 1 84 ? -3.6 23.656 -4.488 1 87.94 84 GLY A O 1
ATOM 651 N N . GLU A 1 85 ? -4.457 23.344 -6.492 1 81.12 85 GLU A N 1
ATOM 652 C CA . GLU A 1 85 ? -5.371 24.484 -6.406 1 81.12 85 GLU A CA 1
ATOM 653 C C . GLU A 1 85 ? -6.762 24.031 -5.953 1 81.12 85 GLU A C 1
ATOM 655 O O . GLU A 1 85 ? -7.621 24.875 -5.664 1 81.12 85 GLU A O 1
ATOM 660 N N . ARG A 1 86 ? -7.016 22.781 -5.91 1 85.19 86 ARG A N 1
ATOM 661 C CA . ARG A 1 86 ? -8.352 22.266 -5.641 1 85.19 86 ARG A CA 1
ATOM 662 C C . ARG A 1 86 ? -8.414 21.594 -4.266 1 85.19 86 ARG A C 1
ATOM 664 O O . ARG A 1 86 ? -7.793 22.078 -3.312 1 85.19 86 ARG A O 1
ATOM 671 N N . LYS A 1 87 ? -9.219 20.688 -4.07 1 95.88 87 LYS A N 1
ATOM 672 C CA . LYS A 1 87 ? -9.609 20.062 -2.811 1 95.88 87 LYS A CA 1
ATOM 673 C C . LYS A 1 87 ? -8.578 19.016 -2.381 1 95.88 87 LYS A C 1
ATOM 675 O O . LYS A 1 87 ? -8.656 18.469 -1.276 1 95.88 87 LYS A O 1
ATOM 680 N N . THR A 1 88 ? -7.535 18.797 -3.285 1 97.19 88 THR A N 1
ATOM 681 C CA . THR A 1 88 ? -6.605 17.719 -2.971 1 97.19 88 THR A CA 1
ATOM 682 C C . THR A 1 88 ? -5.16 18.219 -3.037 1 97.19 88 THR A C 1
ATOM 684 O O . THR A 1 88 ? -4.902 19.328 -3.486 1 97.19 88 THR A O 1
ATOM 687 N N . PHE A 1 89 ? -4.262 17.516 -2.488 1 97.44 89 PHE A N 1
ATOM 688 C CA . PHE A 1 89 ? -2.822 17.719 -2.574 1 97.44 89 PHE A CA 1
ATOM 689 C C . PHE A 1 89 ? -2.094 16.406 -2.793 1 97.44 89 PHE A C 1
ATOM 691 O O . PHE A 1 89 ? -2.643 15.336 -2.521 1 97.44 89 PHE A O 1
ATOM 698 N N . GLY A 1 90 ? -0.91 16.516 -3.27 1 97.75 90 GLY A N 1
ATOM 699 C CA . GLY A 1 90 ? -0.058 15.359 -3.449 1 97.75 90 GLY A CA 1
ATOM 700 C C . GLY A 1 90 ? 0.973 15.195 -2.348 1 97.75 90 GLY A C 1
ATOM 701 O O . GLY A 1 90 ? 1.312 16.156 -1.663 1 97.75 90 GLY A O 1
ATOM 702 N N . VAL A 1 91 ? 1.392 14.039 -2.145 1 98.25 91 VAL A N 1
ATOM 703 C CA . VAL A 1 91 ? 2.559 13.727 -1.324 1 98.25 91 VAL A CA 1
ATOM 704 C C . VAL A 1 91 ? 3.506 12.812 -2.094 1 98.25 91 VAL A C 1
ATOM 706 O O . VAL A 1 91 ? 3.096 11.758 -2.59 1 98.25 91 VAL A O 1
ATOM 709 N N . GLU A 1 92 ? 4.723 13.258 -2.223 1 98.75 92 GLU A N 1
ATOM 710 C CA . GLU A 1 92 ? 5.75 12.5 -2.922 1 98.75 92 GLU A CA 1
ATOM 711 C C . GLU A 1 92 ? 6.844 12.039 -1.962 1 98.75 92 GLU A C 1
ATOM 713 O O . GLU A 1 92 ? 7.41 12.844 -1.221 1 98.75 92 GLU A O 1
ATOM 718 N N . GLN A 1 93 ? 7.105 10.758 -1.996 1 98.88 93 GLN A N 1
ATOM 719 C CA . GLN A 1 93 ? 8.055 10.18 -1.047 1 98.88 93 GLN A CA 1
ATOM 720 C C . GLN A 1 93 ? 8.977 9.172 -1.729 1 98.88 93 GLN A C 1
ATOM 722 O O . GLN A 1 93 ? 8.562 8.484 -2.668 1 98.88 93 GLN A O 1
ATOM 727 N N . THR A 1 94 ? 10.18 9.141 -1.268 1 98.88 94 THR A N 1
ATOM 728 C CA . THR A 1 94 ? 11.188 8.203 -1.747 1 98.88 94 THR A CA 1
ATOM 729 C C . THR A 1 94 ? 11.836 7.461 -0.58 1 98.88 94 THR A C 1
ATOM 731 O O . THR A 1 94 ? 12.211 8.078 0.419 1 98.88 94 THR A O 1
ATOM 734 N N . ILE A 1 95 ? 11.883 6.176 -0.666 1 98.94 95 ILE A N 1
ATOM 735 C CA . ILE A 1 95 ? 12.594 5.332 0.288 1 98.94 95 ILE A CA 1
ATOM 736 C C . ILE A 1 95 ? 13.953 4.941 -0.283 1 98.94 95 ILE A C 1
ATOM 738 O O . ILE A 1 95 ? 14.031 4.27 -1.313 1 98.94 95 ILE A O 1
ATOM 742 N N . THR A 1 96 ? 14.992 5.316 0.435 1 98.88 96 THR A N 1
ATOM 743 C CA . THR A 1 96 ? 16.344 5.184 -0.078 1 98.88 96 THR A CA 1
ATOM 744 C C . THR A 1 96 ? 17.219 4.398 0.898 1 98.88 96 THR A C 1
ATOM 746 O O . THR A 1 96 ? 17.172 4.633 2.107 1 98.88 96 THR A O 1
ATOM 749 N N . LYS A 1 97 ? 18.016 3.488 0.364 1 98.5 97 LYS A N 1
ATOM 750 C CA . LYS A 1 97 ? 18.984 2.746 1.168 1 98.5 97 LYS A CA 1
ATOM 751 C C . LYS A 1 97 ? 20.156 3.631 1.569 1 98.5 97 LYS A C 1
ATOM 753 O O . LYS A 1 97 ? 20.344 4.715 1.01 1 98.5 97 LYS A O 1
ATOM 758 N N . ALA A 1 98 ? 20.922 3.146 2.508 1 97.38 98 ALA A N 1
ATOM 759 C CA . ALA A 1 98 ? 22.062 3.896 3.021 1 97.38 98 ALA A CA 1
ATOM 760 C C . ALA A 1 98 ? 23.078 4.199 1.911 1 97.38 98 ALA A C 1
ATOM 762 O O . ALA A 1 98 ? 23.75 5.227 1.942 1 97.38 98 ALA A O 1
ATOM 763 N N . ASP A 1 99 ? 23.094 3.361 0.9 1 97.38 99 ASP A N 1
ATOM 764 C CA . ASP A 1 99 ? 24.078 3.527 -0.154 1 97.38 99 ASP A CA 1
ATOM 765 C C . ASP A 1 99 ? 23.547 4.414 -1.277 1 97.38 99 ASP A C 1
ATOM 767 O O . ASP A 1 99 ? 24.203 4.57 -2.312 1 97.38 99 ASP A O 1
ATOM 771 N N . GLY A 1 100 ? 22.344 4.895 -1.105 1 97.81 100 GLY A N 1
ATOM 772 C CA . GLY A 1 100 ? 21.781 5.816 -2.074 1 97.81 100 GLY A CA 1
ATOM 773 C C . GLY A 1 100 ? 20.844 5.148 -3.061 1 97.81 100 GLY A C 1
ATOM 774 O O . GLY A 1 100 ? 20.156 5.82 -3.828 1 97.81 100 GLY A O 1
ATOM 775 N N . THR A 1 101 ? 20.781 3.812 -3.023 1 98.25 101 THR A N 1
ATOM 776 C CA . THR A 1 101 ? 19.891 3.082 -3.918 1 98.25 101 THR A CA 1
ATOM 777 C C . THR A 1 101 ? 18.422 3.354 -3.568 1 98.25 101 THR A C 1
ATOM 779 O O . THR A 1 101 ? 18.031 3.285 -2.4 1 98.25 101 THR A O 1
ATOM 782 N N . VAL A 1 102 ? 17.625 3.725 -4.559 1 98.81 102 VAL A N 1
ATOM 783 C CA . VAL A 1 102 ? 16.203 3.918 -4.332 1 98.81 102 VAL A CA 1
ATOM 784 C C . VAL A 1 102 ? 15.508 2.562 -4.227 1 98.81 102 VAL A C 1
ATOM 786 O O . VAL A 1 102 ? 15.555 1.757 -5.16 1 98.81 102 VAL A O 1
ATOM 789 N N . ALA A 1 103 ? 14.875 2.361 -3.096 1 98.75 103 ALA A N 1
ATOM 790 C CA . ALA A 1 103 ? 14.133 1.123 -2.873 1 98.75 103 ALA A CA 1
ATOM 791 C C . ALA A 1 103 ? 12.711 1.229 -3.42 1 98.75 103 ALA A C 1
ATOM 793 O O . ALA A 1 103 ? 12.195 0.271 -3.996 1 98.75 103 ALA A O 1
ATOM 794 N N . ALA A 1 104 ? 12.125 2.389 -3.262 1 98.88 104 ALA A N 1
ATOM 795 C CA . ALA A 1 104 ? 10.758 2.588 -3.734 1 98.88 104 ALA A CA 1
ATOM 796 C C . ALA A 1 104 ? 10.398 4.07 -3.766 1 98.88 104 ALA A C 1
ATOM 798 O O . ALA A 1 104 ? 11.023 4.883 -3.074 1 98.88 104 ALA A O 1
ATOM 799 N N . THR A 1 105 ? 9.414 4.395 -4.586 1 98.94 105 THR A N 1
ATOM 800 C CA . THR A 1 105 ? 8.75 5.691 -4.535 1 98.94 105 THR A CA 1
ATOM 801 C C . THR A 1 105 ? 7.27 5.527 -4.215 1 98.94 105 THR A C 1
ATOM 803 O O . THR A 1 105 ? 6.648 4.543 -4.613 1 98.94 105 THR A O 1
ATOM 806 N N . VAL A 1 106 ? 6.781 6.422 -3.451 1 98.88 106 VAL A N 1
ATOM 807 C CA . VAL A 1 106 ? 5.367 6.449 -3.086 1 98.88 106 VAL A CA 1
ATOM 808 C C . VAL A 1 106 ? 4.766 7.801 -3.451 1 98.88 106 VAL A C 1
ATOM 810 O O . VAL A 1 106 ? 5.258 8.844 -3.02 1 98.88 106 VAL A O 1
ATOM 813 N N . SER A 1 107 ? 3.74 7.805 -4.266 1 98.81 107 SER A N 1
ATOM 814 C CA . SER A 1 107 ? 2.967 8.992 -4.613 1 98.81 107 SER A CA 1
ATOM 815 C C . SER A 1 107 ? 1.519 8.867 -4.152 1 98.81 107 SER A C 1
ATOM 817 O O . SER A 1 107 ? 0.862 7.855 -4.426 1 98.81 107 SER A O 1
ATOM 819 N N . SER A 1 108 ? 1.062 9.859 -3.457 1 98.38 108 SER A N 1
ATOM 820 C CA . SER A 1 108 ? -0.304 9.781 -2.953 1 98.38 108 SER A CA 1
ATOM 821 C C . SER A 1 108 ? -1.063 11.078 -3.213 1 98.38 108 SER A C 1
ATOM 823 O O . SER A 1 108 ? -0.455 12.141 -3.371 1 98.38 108 SER A O 1
ATOM 825 N N . VAL A 1 109 ? -2.336 10.938 -3.311 1 98.06 109 VAL A N 1
ATOM 826 C CA . VAL A 1 109 ? -3.275 12.055 -3.334 1 98.06 109 VAL A CA 1
ATOM 827 C C . VAL A 1 109 ? -4.055 12.102 -2.021 1 98.06 109 VAL A C 1
ATOM 829 O O . VAL A 1 109 ? -4.652 11.102 -1.609 1 98.06 109 VAL A O 1
ATOM 832 N N . GLY A 1 110 ? -3.967 13.219 -1.394 1 96.81 110 GLY A N 1
ATOM 833 C CA . GLY A 1 110 ? -4.652 13.391 -0.123 1 96.81 110 GLY A CA 1
ATOM 834 C C . GLY A 1 110 ? -5.586 14.586 -0.102 1 96.81 110 GLY A C 1
ATOM 835 O O . GLY A 1 110 ? -5.59 15.398 -1.035 1 96.81 110 GLY A O 1
ATOM 836 N N . GLY A 1 111 ? -6.414 14.633 0.924 1 96.31 111 GLY A N 1
ATOM 837 C CA . GLY A 1 111 ? -7.297 15.742 1.237 1 96.31 111 GLY A CA 1
ATOM 838 C C . GLY A 1 111 ? -7.68 15.805 2.705 1 96.31 111 GLY A C 1
ATOM 839 O O . GLY A 1 111 ? -7.164 15.039 3.52 1 96.31 111 GLY A O 1
ATOM 840 N N . LEU A 1 112 ? -8.438 16.828 2.975 1 96.38 112 LEU A N 1
ATOM 841 C CA . LEU A 1 112 ? -9.047 16.953 4.297 1 96.38 112 LEU A CA 1
ATOM 842 C C . LEU A 1 112 ? -10.555 16.781 4.211 1 96.38 112 LEU A C 1
ATOM 844 O O . LEU A 1 112 ? -11.219 17.484 3.439 1 96.38 112 LEU A O 1
ATOM 848 N N . LEU A 1 113 ? -11.008 15.883 4.957 1 95.44 113 LEU A N 1
ATOM 849 C CA . LEU A 1 113 ? -12.438 15.609 5.02 1 95.44 113 LEU A CA 1
ATOM 850 C C . LEU A 1 113 ? -13.086 16.375 6.168 1 95.44 113 LEU A C 1
ATOM 852 O O . LEU A 1 113 ? -12.656 16.266 7.32 1 95.44 113 LEU A O 1
ATOM 856 N N . ASP A 1 114 ? -14.094 17.172 5.852 1 95.94 114 ASP A N 1
ATOM 857 C CA . ASP A 1 114 ? -14.922 17.75 6.898 1 95.94 114 ASP A CA 1
ATOM 858 C C . ASP A 1 114 ? -15.711 16.672 7.633 1 95.94 114 ASP A C 1
ATOM 860 O O . ASP A 1 114 ? -16.531 15.969 7.027 1 95.94 114 ASP A O 1
ATOM 864 N N . LEU A 1 115 ? -15.516 16.562 8.922 1 92.06 115 LEU A N 1
ATOM 865 C CA . LEU A 1 115 ? -16.047 15.422 9.664 1 92.06 115 LEU A CA 1
ATOM 866 C C . LEU A 1 115 ? -17.547 15.578 9.914 1 92.06 115 LEU A C 1
ATOM 868 O O . LEU A 1 115 ? -18.234 14.602 10.195 1 92.06 115 LEU A O 1
ATOM 872 N N . LYS A 1 116 ? -18.078 16.766 9.797 1 93.38 116 LYS A N 1
ATOM 873 C CA . LYS A 1 116 ? -19.516 17.016 9.922 1 93.38 116 LYS A CA 1
ATOM 874 C C . LYS A 1 116 ? -20.219 16.812 8.586 1 93.38 116 LYS A C 1
ATOM 876 O O . LYS A 1 116 ? -21.172 16.031 8.492 1 93.38 116 LYS A O 1
ATOM 881 N N . GLU A 1 117 ? -19.688 17.438 7.539 1 94.06 117 GLU A N 1
ATOM 882 C CA . GLU A 1 117 ? -20.328 17.406 6.227 1 94.06 117 GLU A CA 1
ATOM 883 C C . GLU A 1 117 ? -19.938 16.141 5.465 1 94.06 117 GLU A C 1
ATOM 885 O O . GLU A 1 117 ? -20.594 15.789 4.473 1 94.06 117 GLU A O 1
ATOM 890 N N . ARG A 1 118 ? -18.906 15.516 5.816 1 91.06 118 ARG A N 1
ATOM 891 C CA . ARG A 1 118 ? -18.375 14.305 5.195 1 91.06 118 ARG A CA 1
ATOM 892 C C . ARG A 1 118 ? -18.047 14.539 3.725 1 91.06 118 ARG A C 1
ATOM 894 O O . ARG A 1 118 ? -18.391 13.727 2.869 1 91.06 118 ARG A O 1
ATOM 901 N N . ARG A 1 119 ? -17.5 15.766 3.545 1 94.75 119 ARG A N 1
ATOM 902 C CA . ARG A 1 119 ? -17 16.156 2.232 1 94.75 119 ARG A CA 1
ATOM 903 C C . ARG A 1 119 ? -15.609 16.766 2.34 1 94.75 119 ARG A C 1
ATOM 905 O O . ARG A 1 119 ? -15.25 17.312 3.385 1 94.75 119 ARG A O 1
ATOM 912 N N . LEU A 1 120 ? -14.867 16.703 1.242 1 96.5 120 LEU A N 1
ATOM 913 C CA . LEU A 1 120 ? -13.562 17.344 1.227 1 96.5 120 LEU A CA 1
ATOM 914 C C . LEU A 1 120 ? -13.703 18.859 1.383 1 96.5 120 LEU A C 1
ATOM 916 O O . LEU A 1 120 ? -14.594 19.469 0.783 1 96.5 120 LEU A O 1
ATOM 920 N N . VAL A 1 121 ? -12.914 19.406 2.156 1 95.75 121 VAL A N 1
ATOM 921 C CA . VAL A 1 121 ? -12.906 20.859 2.266 1 95.75 121 VAL A CA 1
ATOM 922 C C . VAL A 1 121 ? -12.352 21.484 0.98 1 95.75 121 VAL A C 1
ATOM 924 O O . VAL A 1 121 ? -11.609 20.828 0.243 1 95.75 121 VAL A O 1
ATOM 927 N N . ALA A 1 122 ? -12.648 22.688 0.729 1 92.69 122 ALA A N 1
ATOM 928 C CA . ALA A 1 122 ? -12.344 23.359 -0.53 1 92.69 122 ALA A CA 1
ATOM 929 C C . ALA A 1 122 ? -10.852 23.656 -0.637 1 92.69 122 ALA A C 1
ATOM 931 O O . ALA A 1 122 ? -10.258 23.531 -1.713 1 92.69 122 ALA A O 1
ATOM 932 N N . ASP A 1 123 ? -10.242 24.109 0.496 1 93.5 123 ASP A N 1
ATOM 933 C CA . ASP A 1 123 ? -8.828 24.469 0.484 1 93.5 123 ASP A CA 1
ATOM 934 C C . ASP A 1 123 ? -8.109 23.922 1.711 1 93.5 123 ASP A C 1
ATOM 936 O O . ASP A 1 123 ? -7.965 24.609 2.721 1 93.5 123 ASP A O 1
ATOM 940 N N . PRO A 1 124 ? -7.574 22.734 1.498 1 95.31 124 PRO A N 1
ATOM 941 C CA . PRO A 1 124 ? -6.891 22.141 2.645 1 95.31 124 PRO A CA 1
ATOM 942 C C . PRO A 1 124 ? -5.68 22.953 3.102 1 95.31 124 PRO A C 1
ATOM 944 O O . PRO A 1 124 ? -5.293 22.875 4.27 1 95.31 124 PRO A O 1
ATOM 947 N N . ARG A 1 125 ? -5.082 23.75 2.256 1 94.44 125 ARG A N 1
ATOM 948 C CA . ARG A 1 125 ? -3.885 24.516 2.59 1 94.44 125 ARG A CA 1
ATOM 949 C C . ARG A 1 125 ? -4.141 25.438 3.77 1 94.44 125 ARG A C 1
ATOM 951 O O . ARG A 1 125 ? -3.271 25.625 4.621 1 94.44 125 ARG A O 1
ATOM 958 N N . GLU A 1 126 ? -5.246 25.969 3.797 1 93.06 126 GLU A N 1
ATOM 959 C CA . GLU A 1 126 ? -5.582 26.938 4.836 1 93.06 126 GLU A CA 1
ATOM 960 C C . GLU A 1 126 ? -5.559 26.297 6.219 1 93.06 126 GLU A C 1
ATOM 962 O O . GLU A 1 126 ? -5.141 26.922 7.195 1 93.06 126 GLU A O 1
ATOM 967 N N . TYR A 1 127 ? -5.973 25.047 6.312 1 94.38 127 TYR A N 1
ATOM 968 C CA . TYR A 1 127 ? -5.961 24.344 7.586 1 94.38 127 TYR A CA 1
ATOM 969 C C . TYR A 1 127 ? -4.535 24.062 8.047 1 94.38 127 TYR A C 1
ATOM 971 O O . TYR A 1 127 ? -4.191 24.312 9.203 1 94.38 127 TYR A O 1
ATOM 979 N N . PHE A 1 128 ? -3.742 23.625 7.082 1 95.06 128 PHE A N 1
ATOM 980 C CA . PHE A 1 128 ? -2.357 23.328 7.422 1 95.06 128 PHE A CA 1
ATOM 981 C C . PHE A 1 128 ? -1.6 24.594 7.789 1 95.06 128 PHE A C 1
ATOM 983 O O . PHE A 1 128 ? -0.829 24.609 8.75 1 95.06 128 PHE A O 1
ATOM 990 N N . ARG A 1 129 ? -1.891 25.656 7.078 1 94 129 ARG A N 1
ATOM 991 C CA . ARG A 1 129 ? -1.238 26.922 7.367 1 94 129 ARG A CA 1
ATOM 992 C C . ARG A 1 129 ? -1.616 27.422 8.758 1 94 129 ARG A C 1
ATOM 994 O O . ARG A 1 129 ? -0.761 27.922 9.492 1 94 129 ARG A O 1
ATOM 1001 N N . ALA A 1 130 ? -2.828 27.266 9.07 1 94.19 130 ALA A N 1
ATOM 1002 C CA . ALA A 1 130 ? -3.338 27.797 10.336 1 94.19 130 ALA A CA 1
ATOM 1003 C C . ALA A 1 130 ? -2.781 27 11.516 1 94.19 130 ALA A C 1
ATOM 1005 O O . ALA A 1 130 ? -2.588 27.562 12.602 1 94.19 130 ALA A O 1
ATOM 1006 N N . LEU A 1 131 ? -2.438 25.781 11.312 1 94.94 131 LEU A N 1
ATOM 1007 C CA . LEU A 1 131 ? -2.039 24.906 12.414 1 94.94 131 LEU A CA 1
ATOM 1008 C C . LEU A 1 131 ? -0.52 24.859 12.547 1 94.94 131 LEU A C 1
ATOM 1010 O O . LEU A 1 131 ? 0.004 24.609 13.633 1 94.94 131 LEU A O 1
ATOM 1014 N N . ALA A 1 132 ? 0.14 25.141 11.461 1 95.38 132 ALA A N 1
ATOM 1015 C CA . ALA A 1 132 ? 1.587 24.938 11.438 1 95.38 132 ALA A CA 1
ATOM 1016 C C . ALA A 1 132 ? 2.303 26.016 12.234 1 95.38 132 ALA A C 1
ATOM 1018 O O . ALA A 1 132 ? 1.984 27.203 12.109 1 95.38 132 ALA A O 1
ATOM 1019 N N . VAL A 1 133 ? 3.189 25.609 13.031 1 95.56 133 VAL A N 1
ATOM 1020 C CA . VAL A 1 133 ? 4.117 26.531 13.664 1 95.56 133 VAL A CA 1
ATOM 1021 C C . VAL A 1 133 ? 5.156 27 12.648 1 95.56 133 VAL A C 1
ATOM 1023 O O . VAL A 1 133 ? 5.52 28.188 12.625 1 95.56 133 VAL A O 1
ATOM 1026 N N . ASP A 1 134 ? 5.562 26.109 11.758 1 94.69 134 ASP A N 1
ATOM 1027 C CA . ASP A 1 134 ? 6.48 26.391 10.656 1 94.69 134 ASP A CA 1
ATOM 1028 C C . ASP A 1 134 ? 5.945 25.828 9.336 1 94.69 134 ASP A C 1
ATOM 1030 O O . ASP A 1 134 ? 6.266 24.703 8.953 1 94.69 134 ASP A O 1
ATOM 1034 N N . ALA A 1 135 ? 5.238 26.641 8.617 1 93.62 135 ALA A N 1
ATOM 1035 C CA . ALA A 1 135 ? 4.559 26.219 7.398 1 93.62 135 ALA A CA 1
ATOM 1036 C C . ALA A 1 135 ? 5.559 25.938 6.281 1 93.62 135 ALA A C 1
ATOM 1038 O O . ALA A 1 135 ? 5.234 25.25 5.316 1 93.62 135 ALA A O 1
ATOM 1039 N N . ALA A 1 136 ? 6.742 26.469 6.387 1 92.75 136 ALA A N 1
ATOM 1040 C CA . ALA A 1 136 ? 7.762 26.281 5.355 1 92.75 136 ALA A CA 1
ATOM 1041 C C . ALA A 1 136 ? 8.164 24.812 5.242 1 92.75 136 ALA A C 1
ATOM 1043 O O . ALA A 1 136 ? 8.516 24.344 4.156 1 92.75 136 ALA A O 1
ATOM 1044 N N . VAL A 1 137 ? 8.031 24.094 6.344 1 94.12 137 VAL A N 1
ATOM 1045 C CA . VAL A 1 137 ? 8.352 22.672 6.383 1 94.12 137 VAL A CA 1
ATOM 1046 C C . VAL A 1 137 ? 7.422 21.906 5.441 1 94.12 137 VAL A C 1
ATOM 1048 O O . VAL A 1 137 ? 7.82 20.906 4.852 1 94.12 137 VAL A O 1
ATOM 1051 N N . LEU A 1 138 ? 6.246 22.469 5.191 1 95.94 138 LEU A N 1
ATOM 1052 C CA . LEU A 1 138 ? 5.23 21.828 4.359 1 95.94 138 LEU A CA 1
ATOM 1053 C C . LEU A 1 138 ? 5.25 22.406 2.945 1 95.94 138 LEU A C 1
ATOM 1055 O O . LEU A 1 138 ? 4.445 22.016 2.1 1 95.94 138 LEU A O 1
ATOM 1059 N N . GLY A 1 139 ? 6.152 23.312 2.707 1 94.38 139 GLY A N 1
ATOM 1060 C CA . GLY A 1 139 ? 6.148 24 1.427 1 94.38 139 GLY A CA 1
ATOM 1061 C C . GLY A 1 139 ? 5.027 25.016 1.302 1 94.38 139 GLY A C 1
ATOM 1062 O O . GLY A 1 139 ? 4.543 25.281 0.199 1 94.38 139 GLY A O 1
ATOM 1063 N N . LEU A 1 140 ? 4.566 25.438 2.404 1 92.75 140 LEU A N 1
ATOM 1064 C CA . LEU A 1 140 ? 3.5 26.438 2.461 1 92.75 140 LEU A CA 1
ATOM 1065 C C . LEU A 1 140 ? 4.047 27.781 2.891 1 92.75 140 LEU A C 1
ATOM 1067 O O . LEU A 1 140 ? 5.062 27.859 3.586 1 92.75 140 LEU A O 1
ATOM 1071 N N . MET B 1 1 ? -20.969 -13.703 -17.094 1 44.38 1 MET B N 1
ATOM 1072 C CA . MET B 1 1 ? -19.531 -13.508 -16.922 1 44.38 1 MET B CA 1
ATOM 1073 C C . MET B 1 1 ? -19.062 -14.07 -15.586 1 44.38 1 MET B C 1
ATOM 1075 O O . MET B 1 1 ? -19.766 -13.992 -14.586 1 44.38 1 MET B O 1
ATOM 1079 N N . THR B 1 2 ? -18.297 -15.172 -15.562 1 61.41 2 THR B N 1
ATOM 1080 C CA . THR B 1 2 ? -17.906 -15.922 -14.375 1 61.41 2 THR B CA 1
ATOM 1081 C C . THR B 1 2 ? -17.359 -14.984 -13.297 1 61.41 2 THR B C 1
ATOM 1083 O O . THR B 1 2 ? -16.672 -14.008 -13.609 1 61.41 2 THR B O 1
ATOM 1086 N N . GLU B 1 3 ? -18 -14.914 -12.125 1 83.69 3 GLU B N 1
ATOM 1087 C CA . GLU B 1 3 ? -17.625 -14.086 -10.984 1 83.69 3 GLU B CA 1
ATOM 1088 C C . GLU B 1 3 ? -16.141 -14.25 -10.641 1 83.69 3 GLU B C 1
ATOM 1090 O O . GLU B 1 3 ? -15.625 -15.375 -10.625 1 83.69 3 GLU B O 1
ATOM 1095 N N . PRO B 1 4 ? -15.477 -13.219 -10.523 1 93.5 4 PRO B N 1
ATOM 1096 C CA . PRO B 1 4 ? -14.062 -13.352 -10.164 1 93.5 4 PRO B CA 1
ATOM 1097 C C . PRO B 1 4 ? -13.852 -14.109 -8.859 1 93.5 4 PRO B C 1
ATOM 1099 O O . PRO B 1 4 ? -14.766 -14.188 -8.031 1 93.5 4 PRO B O 1
ATOM 1102 N N . TYR B 1 5 ? -12.805 -14.859 -8.797 1 97.25 5 TYR B N 1
ATOM 1103 C CA . TYR B 1 5 ? -12.406 -15.445 -7.52 1 97.25 5 TYR B CA 1
ATOM 1104 C C . TYR B 1 5 ? -12.406 -14.391 -6.418 1 97.25 5 TYR B C 1
ATOM 1106 O O . TYR B 1 5 ? -11.977 -13.25 -6.641 1 97.25 5 TYR B O 1
ATOM 1114 N N . SER B 1 6 ? -12.875 -14.727 -5.191 1 98.5 6 SER B N 1
ATOM 1115 C CA . SER B 1 6 ? -12.891 -13.797 -4.066 1 98.5 6 SER B CA 1
ATOM 1116 C C . SER B 1 6 ? -12.695 -14.523 -2.742 1 98.5 6 SER B C 1
ATOM 1118 O O . SER B 1 6 ? -12.992 -15.719 -2.633 1 98.5 6 SER B O 1
ATOM 1120 N N . VAL B 1 7 ? -12.188 -13.867 -1.809 1 98.56 7 VAL B N 1
ATOM 1121 C CA . VAL B 1 7 ? -12.078 -14.375 -0.444 1 98.56 7 VAL B CA 1
ATOM 1122 C C . VAL B 1 7 ? -12.742 -13.391 0.523 1 98.56 7 VAL B C 1
ATOM 1124 O O . VAL B 1 7 ? -12.789 -12.188 0.261 1 98.56 7 VAL B O 1
ATOM 1127 N N . SER B 1 8 ? -13.188 -13.953 1.617 1 98.62 8 SER B N 1
ATOM 1128 C CA . SER B 1 8 ? -13.773 -13.117 2.66 1 98.62 8 SER B CA 1
ATOM 1129 C C . SER B 1 8 ? -12.742 -12.734 3.715 1 98.62 8 SER B C 1
ATOM 1131 O O . SER B 1 8 ? -11.914 -13.562 4.113 1 98.62 8 SER B O 1
ATOM 1133 N N . VAL B 1 9 ? -12.844 -11.477 4.121 1 98.44 9 VAL B N 1
ATOM 1134 C CA . VAL B 1 9 ? -11.961 -11 5.18 1 98.44 9 VAL B CA 1
ATOM 1135 C C . VAL B 1 9 ? -12.734 -10.109 6.145 1 98.44 9 VAL B C 1
ATOM 1137 O O . VAL B 1 9 ? -13.406 -9.164 5.723 1 98.44 9 VAL B O 1
ATOM 1140 N N . GLY B 1 10 ? -12.648 -10.406 7.395 1 98.5 10 GLY B N 1
ATOM 1141 C CA . GLY B 1 10 ? -13.172 -9.531 8.43 1 98.5 10 GLY B CA 1
ATOM 1142 C C . GLY B 1 10 ? -12.148 -8.547 8.953 1 98.5 10 GLY B C 1
ATOM 1143 O O . GLY B 1 10 ? -10.984 -8.906 9.156 1 98.5 10 GLY B O 1
ATOM 1144 N N . VAL B 1 11 ? -12.633 -7.359 9.141 1 98.56 11 VAL B N 1
ATOM 1145 C CA . VAL B 1 11 ? -11.734 -6.324 9.648 1 98.56 11 VAL B CA 1
ATOM 1146 C C . VAL B 1 11 ? -11.547 -6.496 11.148 1 98.56 11 VAL B C 1
ATOM 1148 O O . VAL B 1 11 ? -12.508 -6.461 11.914 1 98.56 11 VAL B O 1
ATOM 1151 N N . ARG B 1 12 ? -10.336 -6.609 11.562 1 97.94 12 ARG B N 1
ATOM 1152 C CA . ARG B 1 12 ? -10.016 -6.777 12.977 1 97.94 12 ARG B CA 1
ATOM 1153 C C . ARG B 1 12 ? -9.688 -5.441 13.633 1 97.94 12 ARG B C 1
ATOM 1155 O O . ARG B 1 12 ? -9.227 -4.512 12.961 1 97.94 12 ARG B O 1
ATOM 1162 N N . GLY B 1 13 ? -9.836 -5.348 14.898 1 95.75 13 GLY B N 1
ATOM 1163 C CA . GLY B 1 13 ? -9.648 -4.098 15.625 1 95.75 13 GLY B CA 1
ATOM 1164 C C . GLY B 1 13 ? -8.242 -3.543 15.508 1 95.75 13 GLY B C 1
ATOM 1165 O O . GLY B 1 13 ? -8.062 -2.338 15.328 1 95.75 13 GLY B O 1
ATOM 1166 N N . TYR B 1 14 ? -7.203 -4.363 15.586 1 95.75 14 TYR B N 1
ATOM 1167 C CA . TYR B 1 14 ? -5.82 -3.902 15.617 1 95.75 14 TYR B CA 1
ATOM 1168 C C . TYR B 1 14 ? -5.363 -3.451 14.234 1 95.75 14 TYR B C 1
ATOM 1170 O O . TYR B 1 14 ? -4.246 -2.947 14.078 1 95.75 14 TYR B O 1
ATOM 1178 N N . GLU B 1 15 ? -6.219 -3.652 13.234 1 97.31 15 GLU B N 1
ATOM 1179 C CA . GLU B 1 15 ? -5.871 -3.266 11.875 1 97.31 15 GLU B CA 1
ATOM 1180 C C . GLU B 1 15 ? -6.281 -1.824 11.586 1 97.31 15 GLU B C 1
ATOM 1182 O O . GLU B 1 15 ? -5.984 -1.291 10.516 1 97.31 15 GLU B O 1
ATOM 1187 N N . THR B 1 16 ? -6.953 -1.162 12.492 1 96.19 16 THR B N 1
ATOM 1188 C CA . THR B 1 16 ? -7.508 0.171 12.273 1 96.19 16 THR B CA 1
ATOM 1189 C C . THR B 1 16 ? -6.547 1.243 12.781 1 96.19 16 THR B C 1
ATOM 1191 O O . THR B 1 16 ? -5.648 0.955 13.57 1 96.19 16 THR B O 1
ATOM 1194 N N . ASP B 1 17 ? -6.707 2.477 12.242 1 90.75 17 ASP B N 1
ATOM 1195 C CA . ASP B 1 17 ? -5.875 3.604 12.648 1 90.75 17 ASP B CA 1
ATOM 1196 C C . ASP B 1 17 ? -6.496 4.355 13.828 1 90.75 17 ASP B C 1
ATOM 1198 O O . ASP B 1 17 ? -7.465 3.881 14.43 1 90.75 17 ASP B O 1
ATOM 1202 N N . THR B 1 18 ? -5.906 5.492 14.188 1 84.62 18 THR B N 1
ATOM 1203 C CA . THR B 1 18 ? -6.312 6.25 15.359 1 84.62 18 THR B CA 1
ATOM 1204 C C . THR B 1 18 ? -7.711 6.828 15.18 1 84.62 18 THR B C 1
ATOM 1206 O O . THR B 1 18 ? -8.359 7.23 16.141 1 84.62 18 THR B O 1
ATOM 1209 N N . GLN B 1 19 ? -8.211 6.848 13.977 1 84.5 19 GLN B N 1
ATOM 1210 C CA . GLN B 1 19 ? -9.555 7.348 13.695 1 84.5 19 GLN B CA 1
ATOM 1211 C C . GLN B 1 19 ? -10.562 6.207 13.625 1 84.5 19 GLN B C 1
ATOM 1213 O O . GLN B 1 19 ? -11.758 6.438 13.414 1 84.5 19 GLN B O 1
ATOM 1218 N N . GLY B 1 20 ? -10.047 4.988 13.766 1 91.25 20 GLY B N 1
ATOM 1219 C CA . GLY B 1 20 ? -10.922 3.824 13.758 1 91.25 20 GLY B CA 1
ATOM 1220 C C . GLY B 1 20 ? -11.156 3.26 12.375 1 91.25 20 GLY B C 1
ATOM 1221 O O . GLY B 1 20 ? -12.023 2.404 12.188 1 91.25 20 GLY B O 1
ATOM 1222 N N . HIS B 1 21 ? -10.484 3.713 11.406 1 95.06 21 HIS B N 1
ATOM 1223 C CA . HIS B 1 21 ? -10.609 3.207 10.039 1 95.06 21 HIS B CA 1
ATOM 1224 C C . HIS B 1 21 ? -9.516 2.193 9.727 1 95.06 21 HIS B C 1
ATOM 1226 O O . HIS B 1 21 ? -8.422 2.254 10.297 1 95.06 21 HIS B O 1
ATOM 1232 N N . LEU B 1 22 ? -9.836 1.27 8.852 1 97.81 22 LEU B N 1
ATOM 1233 C CA . LEU B 1 22 ? -8.797 0.359 8.391 1 97.81 22 LEU B CA 1
ATOM 1234 C C . LEU B 1 22 ? -7.594 1.133 7.863 1 97.81 22 LEU B C 1
ATOM 1236 O O . LEU B 1 22 ? -7.742 2.02 7.016 1 97.81 22 LEU B O 1
ATOM 1240 N N . ASN B 1 23 ? -6.445 0.785 8.344 1 97.12 23 ASN B N 1
ATOM 1241 C CA . ASN B 1 23 ? -5.215 1.446 7.918 1 97.12 23 ASN B CA 1
ATOM 1242 C C . ASN B 1 23 ? -4.961 1.252 6.426 1 97.12 23 ASN B C 1
ATOM 1244 O O . ASN B 1 23 ? -5.188 0.164 5.891 1 97.12 23 ASN B O 1
ATOM 1248 N N . GLN B 1 24 ? -4.418 2.287 5.801 1 96.88 24 GLN B N 1
ATOM 1249 C CA . GLN B 1 24 ? -4.211 2.297 4.355 1 96.88 24 GLN B CA 1
ATOM 1250 C C . GLN B 1 24 ? -3.359 1.111 3.914 1 96.88 24 GLN B C 1
ATOM 1252 O O . GLN B 1 24 ? -3.58 0.548 2.84 1 96.88 24 GLN B O 1
ATOM 1257 N N . ALA B 1 25 ? -2.371 0.702 4.73 1 97.62 25 ALA B N 1
ATOM 1258 C CA . ALA B 1 25 ? -1.448 -0.373 4.371 1 97.62 25 ALA B CA 1
ATOM 1259 C C . ALA B 1 25 ? -2.148 -1.729 4.402 1 97.62 25 ALA B C 1
ATOM 1261 O O . ALA B 1 25 ? -1.774 -2.643 3.662 1 97.62 25 ALA B O 1
ATOM 1262 N N . VAL B 1 26 ? -3.135 -1.836 5.27 1 98.19 26 VAL B N 1
ATOM 1263 C CA . VAL B 1 26 ? -3.781 -3.129 5.477 1 98.19 26 VAL B CA 1
ATOM 1264 C C . VAL B 1 26 ? -4.605 -3.498 4.246 1 98.19 26 VAL B C 1
ATOM 1266 O O . VAL B 1 26 ? -4.742 -4.68 3.916 1 98.19 26 VAL B O 1
ATOM 1269 N N . TYR B 1 27 ? -5.078 -2.531 3.488 1 98.75 27 TYR B N 1
ATOM 1270 C CA . TYR B 1 27 ? -5.738 -2.82 2.221 1 98.75 27 TYR B CA 1
ATOM 1271 C C . TYR B 1 27 ? -4.832 -3.639 1.308 1 98.75 27 TYR B C 1
ATOM 1273 O O . TYR B 1 27 ? -5.297 -4.555 0.623 1 98.75 27 TYR B O 1
ATOM 1281 N N . LEU B 1 28 ? -3.547 -3.311 1.298 1 98.38 28 LEU B N 1
ATOM 1282 C CA . LEU B 1 28 ? -2.588 -4.055 0.491 1 98.38 28 LEU B CA 1
ATOM 1283 C C . LEU B 1 28 ? -2.404 -5.469 1.033 1 98.38 28 LEU B C 1
ATOM 128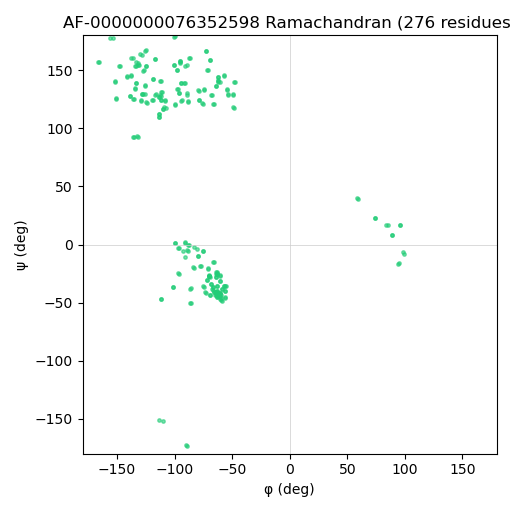5 O O . LEU B 1 28 ? -2.191 -6.41 0.265 1 98.38 28 LEU B O 1
ATOM 1289 N N . GLN B 1 29 ? -2.48 -5.59 2.314 1 98 29 GLN B N 1
ATOM 1290 C CA . GLN B 1 29 ? -2.373 -6.918 2.908 1 98 29 GLN B CA 1
ATOM 1291 C C . GLN B 1 29 ? -3.559 -7.793 2.516 1 98 29 GLN B C 1
ATOM 1293 O O . GLN B 1 29 ? -3.396 -8.984 2.252 1 98 29 GLN B O 1
ATOM 1298 N N . TYR B 1 30 ? -4.723 -7.188 2.514 1 98.75 30 TYR B N 1
ATOM 1299 C CA . TYR B 1 30 ? -5.898 -7.922 2.061 1 98.75 30 TYR B CA 1
ATOM 1300 C C . TYR B 1 30 ? -5.738 -8.359 0.609 1 98.75 30 TYR B C 1
ATOM 1302 O O . TYR B 1 30 ? -6.035 -9.508 0.266 1 98.75 30 TYR B O 1
ATOM 1310 N N . ALA B 1 31 ? -5.258 -7.461 -0.2 1 98.56 31 ALA B N 1
ATOM 1311 C CA . ALA B 1 31 ? -5.043 -7.77 -1.611 1 98.56 31 ALA B CA 1
ATOM 1312 C C . ALA B 1 31 ? -4.02 -8.891 -1.776 1 98.56 31 ALA B C 1
ATOM 1314 O O . ALA B 1 31 ? -4.203 -9.789 -2.6 1 98.56 31 ALA B O 1
ATOM 1315 N N . GLU B 1 32 ? -2.959 -8.828 -1.046 1 97.19 32 GLU B N 1
ATOM 1316 C CA . GLU B 1 32 ? -1.947 -9.875 -1.078 1 97.19 32 GLU B CA 1
ATOM 1317 C C . GLU B 1 32 ? -2.537 -11.227 -0.668 1 97.19 32 GLU B C 1
ATOM 1319 O O . GLU B 1 32 ? -2.289 -12.242 -1.318 1 97.19 32 GLU B O 1
ATOM 1324 N N . HIS B 1 33 ? -3.287 -11.219 0.394 1 97.5 33 HIS B N 1
ATOM 1325 C CA . HIS B 1 33 ? -3.943 -12.438 0.859 1 97.5 33 HIS B CA 1
ATOM 1326 C C . HIS B 1 33 ? -4.82 -13.039 -0.232 1 97.5 33 HIS B C 1
ATOM 1328 O O . HIS B 1 33 ? -4.762 -14.242 -0.485 1 97.5 33 HIS B O 1
ATOM 1334 N N . ALA B 1 34 ? -5.582 -12.195 -0.878 1 98.44 34 ALA B N 1
ATOM 1335 C CA . ALA B 1 34 ? -6.461 -12.672 -1.945 1 98.44 34 ALA B CA 1
ATOM 1336 C C . ALA B 1 34 ? -5.648 -13.266 -3.096 1 98.44 34 ALA B C 1
ATOM 1338 O O . ALA B 1 34 ? -6.027 -14.297 -3.666 1 98.44 34 ALA B O 1
ATOM 1339 N N . ARG B 1 35 ? -4.605 -12.641 -3.477 1 97.25 35 ARG B N 1
ATOM 1340 C CA . ARG B 1 35 ? -3.748 -13.125 -4.555 1 97.25 35 ARG B CA 1
ATOM 1341 C C . ARG B 1 35 ? -3.191 -14.508 -4.23 1 97.25 35 ARG B C 1
ATOM 1343 O O . ARG B 1 35 ? -3.258 -15.414 -5.059 1 97.25 35 ARG B O 1
ATOM 1350 N N . TRP B 1 36 ? -2.654 -14.672 -3.014 1 96 36 TRP B N 1
ATOM 1351 C CA . TRP B 1 36 ? -2.096 -15.961 -2.623 1 96 36 TRP B CA 1
ATOM 1352 C C . TRP B 1 36 ? -3.189 -17.016 -2.52 1 96 36 TRP B C 1
ATOM 1354 O O . TRP B 1 36 ? -2.959 -18.188 -2.824 1 96 36 TRP B O 1
ATOM 1364 N N . SER B 1 37 ? -4.348 -16.625 -2.053 1 97.69 37 SER B N 1
ATOM 1365 C CA . SER B 1 37 ? -5.48 -17.547 -1.995 1 97.69 37 SER B CA 1
ATOM 1366 C C . SER B 1 37 ? -5.859 -18.047 -3.387 1 97.69 37 SER B C 1
ATOM 1368 O O . SER B 1 37 ? -6.145 -19.234 -3.568 1 97.69 37 SER B O 1
ATOM 1370 N N . LEU B 1 38 ? -5.852 -17.156 -4.352 1 97.75 38 LEU B N 1
ATOM 1371 C CA . LEU B 1 38 ? -6.152 -17.531 -5.727 1 97.75 38 LEU B CA 1
ATOM 1372 C C . LEU B 1 38 ? -5.121 -18.516 -6.262 1 97.75 38 LEU B C 1
ATOM 1374 O O . LEU B 1 38 ? -5.473 -19.516 -6.898 1 97.75 38 LEU B O 1
ATOM 1378 N N . LEU B 1 39 ? -3.867 -18.219 -6.012 1 96.62 39 LEU B N 1
ATOM 1379 C CA . LEU B 1 39 ? -2.807 -19.125 -6.449 1 96.62 39 LEU B CA 1
ATOM 1380 C C . LEU B 1 39 ? -2.98 -20.5 -5.832 1 96.62 39 LEU B C 1
ATOM 1382 O O . LEU B 1 39 ? -2.863 -21.516 -6.523 1 96.62 39 LEU B O 1
ATOM 1386 N N . ARG B 1 40 ? -3.303 -20.531 -4.559 1 96.25 40 ARG B N 1
ATOM 1387 C CA . ARG B 1 40 ? -3.537 -21.797 -3.879 1 96.25 40 ARG B CA 1
ATOM 1388 C C . ARG B 1 40 ? -4.719 -22.531 -4.5 1 96.25 40 ARG B C 1
ATOM 1390 O O . ARG B 1 40 ? -4.66 -23.75 -4.699 1 96.25 40 ARG B O 1
ATOM 1397 N N . ALA B 1 41 ? -5.742 -21.781 -4.785 1 96.81 41 ALA B N 1
ATOM 1398 C CA . ALA B 1 41 ? -6.918 -22.375 -5.422 1 96.81 41 ALA B CA 1
ATOM 1399 C C . ALA B 1 41 ? -6.566 -22.984 -6.777 1 96.81 41 ALA B C 1
ATOM 1401 O O . ALA B 1 41 ? -7.164 -23.969 -7.199 1 96.81 41 ALA B O 1
ATOM 1402 N N . ALA B 1 42 ? -5.59 -22.391 -7.438 1 96.81 42 ALA B N 1
ATOM 1403 C CA . ALA B 1 42 ? -5.125 -22.875 -8.727 1 96.81 42 ALA B CA 1
ATOM 1404 C C . ALA B 1 42 ? -4.184 -24.062 -8.555 1 96.81 42 ALA B C 1
ATOM 1406 O O . ALA B 1 42 ? -3.777 -24.703 -9.531 1 96.81 42 ALA B O 1
ATOM 1407 N N . GLY B 1 43 ? -3.766 -24.344 -7.301 1 96.62 43 GLY B N 1
ATOM 1408 C CA . GLY B 1 43 ? -2.883 -25.453 -7.012 1 96.62 43 GLY B CA 1
ATOM 1409 C C . GLY B 1 43 ? -1.419 -25.062 -6.945 1 96.62 43 GLY B C 1
ATOM 1410 O O . GLY B 1 43 ? -0.534 -25.906 -7.086 1 96.62 43 GLY B O 1
ATOM 1411 N N . ILE B 1 44 ? -1.185 -23.781 -6.812 1 95.5 44 ILE B N 1
ATOM 1412 C CA . ILE B 1 44 ? 0.19 -23.297 -6.785 1 95.5 44 ILE B CA 1
ATOM 1413 C C . ILE B 1 44 ? 0.553 -22.859 -5.371 1 95.5 44 ILE B C 1
ATOM 1415 O O . ILE B 1 44 ? -0.069 -21.938 -4.824 1 95.5 44 ILE B O 1
ATOM 1419 N N . ALA B 1 45 ? 1.505 -23.516 -4.832 1 92 45 ALA B N 1
ATOM 1420 C CA . ALA B 1 45 ? 2.057 -23.062 -3.555 1 92 45 ALA B CA 1
ATOM 1421 C C . ALA B 1 45 ? 3.207 -22.078 -3.766 1 92 45 ALA B C 1
ATOM 1423 O O . ALA B 1 45 ? 3.838 -22.078 -4.824 1 92 45 ALA B O 1
ATOM 1424 N N . GLN B 1 46 ? 3.396 -21.281 -2.805 1 86.19 46 GLN B N 1
ATOM 1425 C CA . GLN B 1 46 ? 4.496 -20.328 -2.875 1 86.19 46 GLN B CA 1
ATOM 1426 C C . GLN B 1 46 ? 5.828 -21.031 -3.098 1 86.19 46 GLN B C 1
ATOM 1428 O O . GLN B 1 46 ? 6.668 -20.562 -3.865 1 86.19 46 GLN B O 1
ATOM 1433 N N . THR B 1 47 ? 6.027 -22.172 -2.555 1 90.62 47 THR B N 1
ATOM 1434 C CA . THR B 1 47 ? 7.266 -22.938 -2.656 1 90.62 47 THR B CA 1
ATOM 1435 C C . THR B 1 47 ? 7.453 -23.469 -4.07 1 90.62 47 THR B C 1
ATOM 1437 O O . THR B 1 47 ? 8.586 -23.703 -4.508 1 90.62 47 THR B O 1
ATOM 1440 N N . ASP B 1 48 ? 6.344 -23.672 -4.758 1 93.12 48 ASP B N 1
ATOM 1441 C CA . ASP B 1 48 ? 6.426 -24.219 -6.109 1 93.12 48 ASP B CA 1
ATOM 1442 C C . ASP B 1 48 ? 7.18 -23.266 -7.035 1 93.12 48 ASP B C 1
ATOM 1444 O O . ASP B 1 48 ? 8 -23.703 -7.848 1 93.12 48 ASP B O 1
ATOM 1448 N N . LEU B 1 49 ? 6.898 -22 -6.934 1 91.06 49 LEU B N 1
ATOM 1449 C CA . LEU B 1 49 ? 7.582 -21 -7.754 1 91.06 49 LEU B CA 1
ATOM 1450 C C . LEU B 1 49 ? 9.07 -20.953 -7.422 1 91.06 49 LEU B C 1
ATOM 1452 O O . LEU B 1 49 ? 9.906 -20.969 -8.328 1 91.06 49 LEU B O 1
ATOM 1456 N N . LEU B 1 50 ? 9.391 -20.984 -6.172 1 90.31 50 LEU B N 1
ATOM 1457 C CA . LEU B 1 50 ? 10.781 -20.953 -5.727 1 90.31 50 LEU B CA 1
ATOM 1458 C C . LEU B 1 50 ? 11.531 -22.188 -6.227 1 90.31 50 LEU B C 1
ATOM 1460 O O . LEU B 1 50 ? 12.695 -22.078 -6.629 1 90.31 50 LEU B O 1
ATOM 1464 N N . ASP B 1 51 ? 10.875 -23.328 -6.199 1 93.69 51 ASP B N 1
ATOM 1465 C CA . ASP B 1 51 ? 11.469 -24.578 -6.652 1 93.69 51 ASP B CA 1
ATOM 1466 C C . ASP B 1 51 ? 11.797 -24.531 -8.141 1 93.69 51 ASP B C 1
ATOM 1468 O O . ASP B 1 51 ? 12.695 -25.219 -8.609 1 93.69 51 ASP B O 1
ATOM 1472 N N . LYS B 1 52 ? 11.086 -23.688 -8.859 1 93.69 52 LYS B N 1
ATOM 1473 C CA . LYS B 1 52 ? 11.344 -23.5 -10.289 1 93.69 52 LYS B CA 1
ATOM 1474 C C . LYS B 1 52 ? 12.414 -22.438 -10.523 1 93.69 52 LYS B C 1
ATOM 1476 O O . LYS B 1 52 ? 12.742 -22.125 -11.664 1 93.69 52 LYS B O 1
ATOM 1481 N N . GLY B 1 53 ? 12.914 -21.875 -9.438 1 93.31 53 GLY B N 1
ATOM 1482 C CA . GLY B 1 53 ? 13.992 -20.891 -9.531 1 93.31 53 GLY B CA 1
ATOM 1483 C C . GLY B 1 53 ? 13.5 -19.484 -9.812 1 93.31 53 GLY B C 1
ATOM 1484 O O . GLY B 1 53 ? 14.258 -18.641 -10.281 1 93.31 53 GLY B O 1
ATOM 1485 N N . VAL B 1 54 ? 12.164 -19.281 -9.578 1 94.5 54 VAL B N 1
ATOM 1486 C CA . VAL B 1 54 ? 11.625 -17.953 -9.836 1 94.5 54 VAL B CA 1
ATOM 1487 C C . VAL B 1 54 ? 10.883 -17.453 -8.602 1 94.5 54 VAL B C 1
ATOM 1489 O O . VAL B 1 54 ? 10.414 -18.25 -7.785 1 94.5 54 VAL B O 1
ATOM 1492 N N . GLY B 1 55 ? 10.867 -16.188 -8.391 1 93.06 55 GLY B N 1
ATOM 1493 C CA . GLY B 1 55 ? 10.117 -15.539 -7.324 1 93.06 55 GLY B CA 1
ATOM 1494 C C . GLY B 1 55 ? 9.195 -14.438 -7.824 1 93.06 55 GLY B C 1
ATOM 1495 O O . GLY B 1 55 ? 9.57 -13.648 -8.695 1 93.06 55 GLY B O 1
ATOM 1496 N N . PRO B 1 56 ? 7.984 -14.523 -7.398 1 94.19 56 PRO B N 1
ATOM 1497 C CA . PRO B 1 56 ? 7.086 -13.43 -7.781 1 94.19 56 PRO B CA 1
ATOM 1498 C C . PRO B 1 56 ? 7.535 -12.078 -7.238 1 94.19 56 PRO B C 1
ATOM 1500 O O . PRO B 1 56 ? 8.047 -11.992 -6.121 1 94.19 56 PRO B O 1
ATOM 1503 N N . VAL B 1 57 ? 7.383 -11.023 -8.062 1 94.62 57 VAL B N 1
ATOM 1504 C CA . VAL B 1 57 ? 7.711 -9.664 -7.648 1 94.62 57 VAL B CA 1
ATOM 1505 C C . VAL B 1 57 ? 6.582 -8.719 -8.047 1 94.62 57 VAL B C 1
ATOM 1507 O O . VAL B 1 57 ? 5.934 -8.914 -9.078 1 94.62 57 VAL B O 1
ATOM 1510 N N . VAL B 1 58 ? 6.277 -7.84 -7.195 1 96.94 58 VAL B N 1
ATOM 1511 C CA . VAL B 1 58 ? 5.395 -6.723 -7.52 1 96.94 58 VAL B CA 1
ATOM 1512 C C . VAL B 1 58 ? 6.23 -5.5 -7.891 1 96.94 58 VAL B C 1
ATOM 1514 O O . VAL B 1 58 ? 7.152 -5.121 -7.16 1 96.94 58 VAL B O 1
ATOM 1517 N N . LEU B 1 59 ? 5.918 -4.875 -8.992 1 97.5 59 LEU B N 1
ATOM 1518 C CA . LEU B 1 59 ? 6.688 -3.754 -9.516 1 97.5 59 LEU B CA 1
ATOM 1519 C C . LEU B 1 59 ? 6.008 -2.428 -9.195 1 97.5 59 LEU B C 1
ATOM 1521 O O . LEU B 1 59 ? 6.684 -1.423 -8.953 1 97.5 59 LEU B O 1
ATOM 1525 N N . GLU B 1 60 ? 4.75 -2.449 -9.242 1 98.44 60 GLU B N 1
ATOM 1526 C CA . GLU B 1 60 ? 3.939 -1.263 -8.992 1 98.44 60 GLU B CA 1
ATOM 1527 C C . GLU B 1 60 ? 2.57 -1.64 -8.43 1 98.44 60 GLU B C 1
ATOM 1529 O O . GLU B 1 60 ? 1.972 -2.631 -8.852 1 98.44 60 GLU B O 1
ATOM 1534 N N . THR B 1 61 ? 2.09 -0.917 -7.512 1 98.75 61 THR B N 1
ATOM 1535 C CA . THR B 1 61 ? 0.742 -1.078 -6.977 1 98.75 61 THR B CA 1
ATOM 1536 C C . THR B 1 61 ? 0.043 0.273 -6.855 1 98.75 61 THR B C 1
ATOM 1538 O O . THR B 1 61 ? 0.641 1.248 -6.395 1 98.75 61 THR B O 1
ATOM 1541 N N . THR B 1 62 ? -1.17 0.356 -7.285 1 98.81 62 THR B N 1
ATOM 1542 C CA . THR B 1 62 ? -2.033 1.518 -7.098 1 98.81 62 THR B CA 1
ATOM 1543 C C . THR B 1 62 ? -3.275 1.144 -6.293 1 98.81 62 THR B C 1
ATOM 1545 O O . THR B 1 62 ? -3.984 0.196 -6.641 1 98.81 62 THR B O 1
ATOM 1548 N N . VAL B 1 63 ? -3.486 1.82 -5.234 1 98.81 63 VAL B N 1
ATOM 1549 C CA . VAL B 1 63 ? -4.688 1.64 -4.426 1 98.81 63 VAL B CA 1
ATOM 1550 C C . VAL B 1 63 ? -5.559 2.893 -4.512 1 98.81 63 VAL B C 1
ATOM 1552 O O . VAL B 1 63 ? -5.07 4.008 -4.32 1 98.81 63 VAL B O 1
ATOM 1555 N N . ARG B 1 64 ? -6.797 2.748 -4.82 1 98.81 64 ARG B N 1
ATOM 1556 C CA . ARG B 1 64 ? -7.785 3.816 -4.742 1 98.81 64 ARG B CA 1
ATOM 1557 C C . ARG B 1 64 ? -8.773 3.564 -3.609 1 98.81 64 ARG B C 1
ATOM 1559 O O . ARG B 1 64 ? -9.492 2.561 -3.615 1 98.81 64 ARG B O 1
ATOM 1566 N N . TYR B 1 65 ? -8.727 4.449 -2.695 1 98.56 65 TYR B N 1
ATOM 1567 C CA . TYR B 1 65 ? -9.609 4.34 -1.535 1 98.56 65 TYR B CA 1
ATOM 1568 C C . TYR B 1 65 ? -10.945 5.023 -1.798 1 98.56 65 TYR B C 1
ATOM 1570 O O . TYR B 1 65 ? -10.992 6.227 -2.076 1 98.56 65 TYR B O 1
ATOM 1578 N N . ARG B 1 66 ? -12 4.238 -1.637 1 97.88 66 ARG B N 1
ATOM 1579 C CA . ARG B 1 66 ? -13.305 4.75 -2.045 1 97.88 66 ARG B CA 1
ATOM 1580 C C . ARG B 1 66 ? -14.203 4.973 -0.838 1 97.88 66 ARG B C 1
ATOM 1582 O O . ARG B 1 66 ? -14.906 5.98 -0.759 1 97.88 66 ARG B O 1
ATOM 1589 N N . SER B 1 67 ? -14.258 4.027 0.029 1 96.81 67 SER B N 1
ATOM 1590 C CA . SER B 1 67 ? -15.047 4.094 1.256 1 96.81 67 SER B CA 1
ATOM 1591 C C . SER B 1 67 ? -14.305 3.449 2.422 1 96.81 67 SER B C 1
ATOM 1593 O O . SER B 1 67 ? -13.641 2.424 2.254 1 96.81 67 SER B O 1
ATOM 1595 N N . GLU B 1 68 ? -14.492 4.012 3.604 1 95.94 68 GLU B N 1
ATOM 1596 C CA . GLU B 1 68 ? -13.773 3.545 4.781 1 95.94 68 GLU B CA 1
ATOM 1597 C C . GLU B 1 68 ? -14.281 2.182 5.238 1 95.94 68 GLU B C 1
ATOM 1599 O O . GLU B 1 68 ? -15.438 1.825 4.98 1 95.94 68 GLU B O 1
ATOM 1604 N N . LEU B 1 69 ? -13.422 1.417 5.828 1 98.12 69 LEU B N 1
ATOM 1605 C CA . LEU B 1 69 ? -13.75 0.177 6.523 1 98.12 69 LEU B CA 1
ATOM 1606 C C . LEU B 1 69 ? -13.516 0.314 8.023 1 98.12 69 LEU B C 1
ATOM 1608 O O . LEU B 1 69 ? -12.547 0.949 8.453 1 98.12 69 LEU B O 1
ATOM 1612 N N . LEU B 1 70 ? -14.406 -0.255 8.805 1 97.44 70 LEU B N 1
ATOM 1613 C CA . LEU B 1 70 ? -14.344 -0.205 10.266 1 97.44 70 LEU B CA 1
ATOM 1614 C C . LEU B 1 70 ? -14.18 -1.604 10.852 1 97.44 70 LEU B C 1
ATOM 1616 O O . LEU B 1 70 ? -14.508 -2.598 10.195 1 97.44 70 LEU B O 1
ATOM 1620 N N . ALA B 1 71 ? -13.68 -1.575 12.117 1 97.44 71 ALA B N 1
ATOM 1621 C CA . ALA B 1 71 ? -13.586 -2.855 12.812 1 97.44 71 ALA B CA 1
ATOM 1622 C C . ALA B 1 71 ? -14.938 -3.57 12.82 1 97.44 71 ALA B C 1
ATOM 1624 O O . ALA B 1 71 ? -15.977 -2.951 13.086 1 97.44 71 ALA B O 1
ATOM 1625 N N . GLY B 1 72 ? -14.891 -4.863 12.492 1 97.12 72 GLY B N 1
ATOM 1626 C CA . GLY B 1 72 ? -16.109 -5.652 12.484 1 97.12 72 GLY B CA 1
ATOM 1627 C C . GLY B 1 72 ? -16.766 -5.734 11.117 1 97.12 72 GLY B C 1
ATOM 1628 O O . GLY B 1 72 ? -17.625 -6.582 10.891 1 97.12 72 GLY B O 1
ATOM 1629 N N . ASP B 1 73 ? -16.375 -4.836 10.195 1 98.06 73 ASP B N 1
ATOM 1630 C CA . ASP B 1 73 ? -16.891 -4.938 8.828 1 98.06 73 ASP B CA 1
ATOM 1631 C C . ASP B 1 73 ? -16.5 -6.273 8.195 1 98.06 73 ASP B C 1
ATOM 1633 O O . ASP B 1 73 ? -15.391 -6.762 8.391 1 98.06 73 ASP B O 1
ATOM 1637 N N . GLU B 1 74 ? -17.391 -6.84 7.477 1 98.25 74 GLU B N 1
ATOM 1638 C CA . GLU B 1 74 ? -17.094 -7.973 6.605 1 98.25 74 GLU B CA 1
ATOM 1639 C C . GLU B 1 74 ? -16.875 -7.52 5.164 1 98.25 74 GLU B C 1
ATOM 1641 O O . GLU B 1 74 ? -17.625 -6.688 4.645 1 98.25 74 GLU B O 1
ATOM 1646 N N . THR B 1 75 ? -15.781 -8.07 4.586 1 98.62 75 THR B N 1
ATOM 1647 C CA . THR B 1 75 ? -15.453 -7.66 3.227 1 98.62 75 THR B CA 1
ATOM 1648 C C . THR B 1 75 ? -15.188 -8.875 2.342 1 98.62 75 THR B C 1
ATOM 1650 O O . THR B 1 75 ? -14.953 -9.977 2.842 1 98.62 75 THR B O 1
ATOM 1653 N N . SER B 1 76 ? -15.414 -8.625 1.053 1 98.75 76 SER B N 1
ATOM 1654 C CA . SER B 1 76 ? -14.961 -9.539 0.013 1 98.75 76 SER B CA 1
ATOM 1655 C C . SER B 1 76 ? -13.852 -8.914 -0.824 1 98.75 76 SER B C 1
ATOM 1657 O O . SER B 1 76 ? -13.953 -7.754 -1.23 1 98.75 76 SER B O 1
ATOM 1659 N N . VAL B 1 77 ? -12.781 -9.656 -1.021 1 98.88 77 VAL B N 1
ATOM 1660 C CA . VAL B 1 77 ? -11.664 -9.188 -1.837 1 98.88 77 VAL B CA 1
ATOM 1661 C C . VAL B 1 77 ? -11.555 -10.047 -3.098 1 98.88 77 VAL B C 1
ATOM 1663 O O . VAL B 1 77 ? -11.203 -11.227 -3.023 1 98.88 77 VAL B O 1
ATOM 1666 N N . SER B 1 78 ? -11.836 -9.43 -4.242 1 98.88 78 SER B N 1
ATOM 1667 C CA . SER B 1 78 ? -11.727 -10.156 -5.504 1 98.88 78 SER B CA 1
ATOM 1668 C C . SER B 1 78 ? -10.305 -10.078 -6.059 1 98.88 78 SER B C 1
ATOM 1670 O O . SER B 1 78 ? -9.508 -9.234 -5.633 1 98.88 78 SER B O 1
ATOM 1672 N N . CYS B 1 79 ? -10.008 -11.008 -6.957 1 98.69 79 CYS B N 1
ATOM 1673 C CA . CYS B 1 79 ? -8.68 -11.062 -7.543 1 98.69 79 CYS B CA 1
ATOM 1674 C C . CYS B 1 79 ? -8.727 -11.648 -8.953 1 98.69 79 CYS B C 1
ATOM 1676 O O . CYS B 1 79 ? -9.258 -12.742 -9.156 1 98.69 79 CYS B O 1
ATOM 1678 N N . VAL B 1 80 ? -8.148 -10.867 -9.914 1 98.12 80 VAL B N 1
ATOM 1679 C CA . VAL B 1 80 ? -8.102 -11.305 -11.305 1 98.12 80 VAL B CA 1
ATOM 1680 C C . VAL B 1 80 ? -6.715 -11.031 -11.875 1 98.12 80 VAL B C 1
ATOM 1682 O O . VAL B 1 80 ? -6.215 -9.906 -11.812 1 98.12 80 VAL B O 1
ATOM 1685 N N . PHE B 1 81 ? -6.109 -12.062 -12.406 1 97.56 81 PHE B N 1
ATOM 1686 C CA . PHE B 1 81 ? -4.875 -11.875 -13.156 1 97.56 81 PHE B CA 1
ATOM 1687 C C . PHE B 1 81 ? -5.172 -11.391 -14.57 1 97.56 81 PHE B C 1
ATOM 1689 O O . PHE B 1 81 ? -6.078 -11.898 -15.234 1 97.56 81 PHE B O 1
ATOM 1696 N N . VAL B 1 82 ? -4.473 -10.398 -14.969 1 97.56 82 VAL B N 1
ATOM 1697 C CA . VAL B 1 82 ? -4.559 -9.859 -16.328 1 97.56 82 VAL B CA 1
ATOM 1698 C C . VAL B 1 82 ? -3.242 -10.102 -17.062 1 97.56 82 VAL B C 1
ATOM 1700 O O . VAL B 1 82 ? -2.248 -9.422 -16.812 1 97.56 82 VAL B O 1
ATOM 1703 N N . TRP B 1 83 ? -3.248 -10.969 -18 1 95.5 83 TRP B N 1
ATOM 1704 C CA . TRP B 1 83 ? -2.016 -11.43 -18.625 1 95.5 83 TRP B CA 1
ATOM 1705 C C . TRP B 1 83 ? -1.646 -10.547 -19.812 1 95.5 83 TRP B C 1
ATOM 1707 O O . TRP B 1 83 ? -2.508 -10.188 -20.625 1 95.5 83 TRP B O 1
ATOM 1717 N N . GLY B 1 84 ? -0.409 -10.125 -19.75 1 88 84 GLY B N 1
ATOM 1718 C CA . GLY B 1 84 ? 0.143 -9.367 -20.875 1 88 84 GLY B CA 1
ATOM 1719 C C . GLY B 1 84 ? 0.996 -10.211 -21.797 1 88 84 GLY B C 1
ATOM 1720 O O . GLY B 1 84 ? 1.016 -11.438 -21.688 1 88 84 GLY B O 1
ATOM 1721 N N . GLU B 1 85 ? 1.537 -9.609 -22.859 1 82.44 85 GLU B N 1
ATOM 1722 C CA . GLU B 1 85 ? 2.355 -10.328 -23.828 1 82.44 85 GLU B CA 1
ATOM 1723 C C . GLU B 1 85 ? 3.836 -10.25 -23.469 1 82.44 85 GLU B C 1
ATOM 1725 O O . GLU B 1 85 ? 4.668 -10.906 -24.094 1 82.44 85 GLU B O 1
ATOM 1730 N N . ARG B 1 86 ? 4.195 -9.531 -22.516 1 86.81 86 ARG B N 1
ATOM 1731 C CA . ARG B 1 86 ? 5.598 -9.281 -22.203 1 86.81 86 ARG B CA 1
ATOM 1732 C C . ARG B 1 86 ? 5.969 -9.906 -20.859 1 86.81 86 ARG B C 1
ATOM 1734 O O . ARG B 1 86 ? 5.5 -11 -20.531 1 86.81 86 ARG B O 1
ATOM 1741 N N . LYS B 1 87 ? 6.883 -9.391 -20.141 1 96.06 87 LYS B N 1
ATOM 1742 C CA . LYS B 1 87 ? 7.539 -9.938 -18.953 1 96.06 87 LYS B CA 1
ATOM 1743 C C . LYS B 1 87 ? 6.703 -9.688 -17.703 1 96.06 87 LYS B C 1
ATOM 1745 O O . LYS B 1 87 ? 7.039 -10.164 -16.609 1 96.06 87 LYS B O 1
ATOM 1750 N N . THR B 1 88 ? 5.527 -8.961 -17.906 1 97.19 88 THR B N 1
ATOM 1751 C CA . THR B 1 88 ? 4.762 -8.594 -16.719 1 97.19 88 THR B CA 1
ATOM 1752 C C . THR B 1 88 ? 3.295 -8.977 -16.875 1 97.19 88 THR B C 1
ATOM 1754 O O . THR B 1 88 ? 2.867 -9.367 -17.969 1 97.19 88 THR B O 1
ATOM 1757 N N . PHE B 1 89 ? 2.588 -9.008 -15.844 1 97.44 89 PHE B N 1
ATOM 1758 C CA . PHE B 1 89 ? 1.143 -9.195 -15.805 1 97.44 89 PHE B CA 1
ATOM 1759 C C . PHE B 1 89 ? 0.498 -8.25 -14.797 1 97.44 89 PHE B C 1
ATOM 1761 O O . PHE B 1 89 ? 1.172 -7.73 -13.906 1 97.44 89 PHE B O 1
ATOM 1768 N N . GLY B 1 90 ? -0.761 -8.062 -14.977 1 97.75 90 GLY B N 1
ATOM 1769 C CA . GLY B 1 90 ? -1.532 -7.258 -14.047 1 97.75 90 GLY B CA 1
ATOM 1770 C C . GLY B 1 90 ? -2.334 -8.094 -13.062 1 97.75 90 GLY B C 1
ATOM 1771 O O . GLY B 1 90 ? -2.619 -9.258 -13.32 1 97.75 90 GLY B O 1
ATOM 1772 N N . VAL B 1 91 ? -2.609 -7.539 -11.969 1 98.19 91 VAL B N 1
ATOM 1773 C CA . VAL B 1 91 ? -3.582 -8.07 -11.023 1 98.19 91 VAL B CA 1
ATOM 1774 C C . VAL B 1 91 ? -4.57 -6.98 -10.625 1 98.19 91 VAL B C 1
ATOM 1776 O O . VAL B 1 91 ? -4.168 -5.895 -10.195 1 98.19 91 VAL B O 1
ATOM 1779 N N . GLU B 1 92 ? -5.828 -7.273 -10.828 1 98.75 92 GLU B N 1
ATOM 1780 C CA . GLU B 1 92 ? -6.895 -6.336 -10.492 1 98.75 92 GLU B CA 1
ATOM 1781 C C . GLU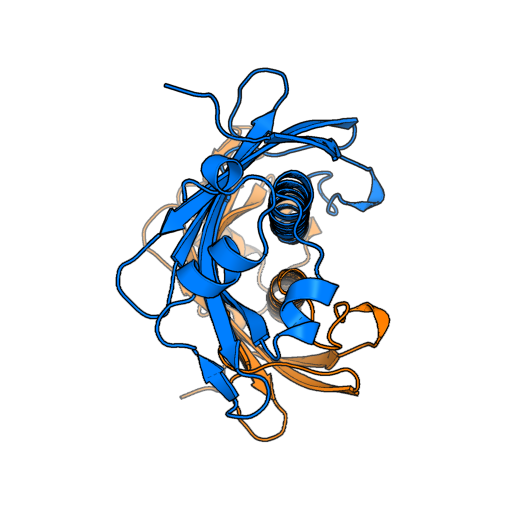 B 1 92 ? -7.758 -6.871 -9.352 1 98.75 92 GLU B C 1
ATOM 1783 O O . GLU B 1 92 ? -8.25 -8 -9.414 1 98.75 92 GLU B O 1
ATOM 1788 N N . GLN B 1 93 ? -7.906 -6.055 -8.344 1 98.88 93 GLN B N 1
ATOM 1789 C CA . GLN B 1 93 ? -8.625 -6.504 -7.148 1 98.88 93 GLN B CA 1
ATOM 1790 C C . GLN B 1 93 ? -9.555 -5.414 -6.629 1 98.88 93 GLN B C 1
ATOM 1792 O O . GLN B 1 93 ? -9.258 -4.223 -6.75 1 98.88 93 GLN B O 1
ATOM 1797 N N . THR B 1 94 ? -10.656 -5.84 -6.105 1 98.88 94 THR B N 1
ATOM 1798 C CA . THR B 1 94 ? -11.648 -4.957 -5.504 1 98.88 94 THR B CA 1
ATOM 1799 C C . THR B 1 94 ? -12.016 -5.438 -4.102 1 98.88 94 THR B C 1
ATOM 1801 O O . THR B 1 94 ? -12.266 -6.629 -3.896 1 98.88 94 THR B O 1
ATOM 1804 N N . ILE B 1 95 ? -11.977 -4.57 -3.15 1 98.94 95 ILE B N 1
ATOM 1805 C CA . ILE B 1 95 ? -12.438 -4.824 -1.789 1 98.94 95 ILE B CA 1
ATOM 1806 C C . ILE B 1 95 ? -13.836 -4.25 -1.602 1 98.94 95 ILE B C 1
ATOM 1808 O O . ILE B 1 95 ? -14.039 -3.039 -1.708 1 98.94 95 ILE B O 1
ATOM 1812 N N . THR B 1 96 ? -14.758 -5.125 -1.268 1 98.88 96 THR B N 1
ATOM 1813 C CA . THR B 1 96 ? -16.172 -4.758 -1.238 1 98.88 96 THR B CA 1
ATOM 1814 C C . THR B 1 96 ? -16.781 -5.086 0.119 1 98.88 96 THR B C 1
ATOM 1816 O O . THR B 1 96 ? -16.547 -6.16 0.672 1 98.88 96 THR B O 1
ATOM 1819 N N . LYS B 1 97 ? -17.578 -4.164 0.623 1 98.5 97 LYS B N 1
ATOM 1820 C CA . LYS B 1 97 ? -18.328 -4.395 1.857 1 98.5 97 LYS B CA 1
ATOM 1821 C C . LYS B 1 97 ? -19.484 -5.359 1.631 1 98.5 97 LYS B C 1
ATOM 1823 O O . LYS B 1 97 ? -19.859 -5.633 0.488 1 98.5 97 LYS B O 1
ATOM 1828 N N . ALA B 1 98 ? -20.047 -5.84 2.717 1 97.38 98 ALA B N 1
ATOM 1829 C CA . ALA B 1 98 ? -21.141 -6.805 2.658 1 97.38 98 ALA B CA 1
ATOM 1830 C C . ALA B 1 98 ? -22.344 -6.227 1.917 1 97.38 98 ALA B C 1
ATOM 1832 O O . ALA B 1 98 ? -23.078 -6.961 1.268 1 97.38 98 ALA B O 1
ATOM 1833 N N . ASP B 1 99 ? -22.453 -4.91 1.956 1 97.38 99 ASP B N 1
ATOM 1834 C CA . ASP B 1 99 ? -23.641 -4.289 1.355 1 97.38 99 ASP B CA 1
ATOM 1835 C C . ASP B 1 99 ? -23.391 -3.945 -0.111 1 97.38 99 ASP B C 1
ATOM 1837 O O . ASP B 1 99 ? -24.219 -3.303 -0.753 1 97.38 99 ASP B O 1
ATOM 1841 N N . GLY B 1 100 ? -22.219 -4.289 -0.593 1 97.81 100 GLY B N 1
ATOM 1842 C CA . GLY B 1 100 ? -21.906 -4.086 -1.999 1 97.81 100 GLY B CA 1
ATOM 1843 C C . GLY B 1 100 ? -21.109 -2.824 -2.258 1 97.81 100 GLY B C 1
ATOM 1844 O O . GLY B 1 100 ? -20.641 -2.604 -3.373 1 97.81 100 GLY B O 1
ATOM 1845 N N . THR B 1 101 ? -20.906 -1.994 -1.233 1 98.25 101 THR B N 1
ATOM 1846 C CA . THR B 1 101 ? -20.141 -0.768 -1.38 1 98.25 101 THR B CA 1
ATOM 1847 C C . THR B 1 101 ? -18.672 -1.085 -1.631 1 98.25 101 THR B C 1
ATOM 1849 O O . THR B 1 101 ?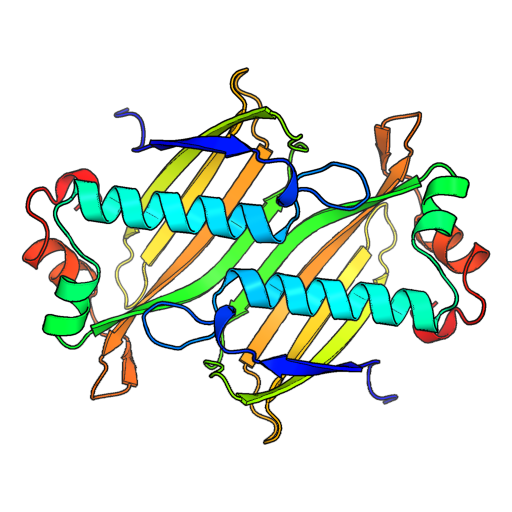 -18.078 -1.904 -0.925 1 98.25 101 THR B O 1
ATOM 1852 N N . VAL B 1 102 ? -18.109 -0.495 -2.66 1 98.81 102 VAL B N 1
ATOM 1853 C CA . VAL B 1 102 ? -16.672 -0.669 -2.922 1 98.81 102 VAL B CA 1
ATOM 1854 C C . VAL B 1 102 ? -15.867 0.168 -1.937 1 98.81 102 VAL B C 1
ATOM 1856 O O . VAL B 1 102 ? -16.016 1.391 -1.881 1 98.81 102 VAL B O 1
ATOM 1859 N N . ALA B 1 103 ? -15.023 -0.522 -1.186 1 98.75 103 ALA B N 1
ATOM 1860 C CA . ALA B 1 103 ? -14.156 0.155 -0.229 1 98.75 103 ALA B CA 1
ATOM 1861 C C . ALA B 1 103 ? -12.867 0.626 -0.897 1 98.75 103 ALA B C 1
ATOM 1863 O O . ALA B 1 103 ? -12.375 1.72 -0.608 1 98.75 103 ALA B O 1
ATOM 1864 N N . ALA B 1 104 ? -12.359 -0.18 -1.804 1 98.88 104 ALA B N 1
ATOM 1865 C CA . ALA B 1 104 ? -11.117 0.172 -2.49 1 98.88 104 ALA B CA 1
ATOM 1866 C C . ALA B 1 104 ? -10.891 -0.715 -3.711 1 98.88 104 ALA B C 1
ATOM 1868 O O . ALA B 1 104 ? -11.453 -1.812 -3.797 1 98.88 104 ALA B O 1
ATOM 1869 N N . THR B 1 105 ? -10.102 -0.21 -4.633 1 98.94 105 THR B N 1
ATOM 1870 C CA . THR B 1 105 ? -9.555 -1.018 -5.715 1 98.94 105 THR B CA 1
ATOM 187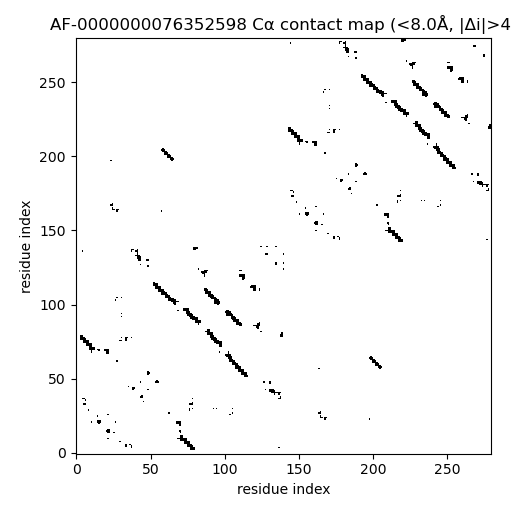1 C C . THR B 1 105 ? -8.031 -1.037 -5.656 1 98.94 105 THR B C 1
ATOM 1873 O O . THR B 1 105 ? -7.402 -0.049 -5.262 1 98.94 105 THR B O 1
ATOM 1876 N N . VAL B 1 106 ? -7.488 -2.15 -5.957 1 98.88 106 VAL B N 1
ATOM 1877 C CA . VAL B 1 106 ? -6.039 -2.332 -6 1 98.88 106 VAL B CA 1
ATOM 1878 C C . VAL B 1 106 ? -5.625 -2.861 -7.371 1 98.88 106 VAL B C 1
ATOM 1880 O O . VAL B 1 106 ? -6.113 -3.904 -7.816 1 98.88 106 VAL B O 1
ATOM 1883 N N . SER B 1 107 ? -4.77 -2.15 -8.07 1 98.81 107 SER B N 1
ATOM 1884 C CA . SER B 1 107 ? -4.168 -2.576 -9.328 1 98.81 107 SER B CA 1
ATOM 1885 C C . SER B 1 107 ? -2.656 -2.725 -9.195 1 98.81 107 SER B C 1
ATOM 1887 O O . SER B 1 107 ? -1.979 -1.823 -8.703 1 98.81 107 SER B O 1
ATOM 1889 N N . SER B 1 108 ? -2.17 -3.85 -9.625 1 98.38 108 SER B N 1
ATOM 1890 C CA . SER B 1 108 ? -0.733 -4.07 -9.492 1 98.38 108 SER B CA 1
ATOM 1891 C C . SER B 1 108 ? -0.143 -4.633 -10.781 1 98.38 108 SER B C 1
ATOM 1893 O O . SER B 1 108 ? -0.856 -5.234 -11.594 1 98.38 108 SER B O 1
ATOM 1895 N N . VAL B 1 109 ? 1.104 -4.359 -10.961 1 98.12 109 VAL B N 1
ATOM 1896 C CA . VAL B 1 109 ? 1.928 -4.969 -12 1 98.12 109 VAL B CA 1
ATOM 1897 C C . VAL B 1 109 ? 2.92 -5.941 -11.359 1 98.12 109 VAL B C 1
ATOM 1899 O O . VAL B 1 109 ? 3.664 -5.574 -10.453 1 98.12 109 VAL B O 1
ATOM 1902 N N . GLY B 1 110 ? 2.854 -7.156 -11.828 1 96.81 110 GLY B N 1
ATOM 1903 C CA . GLY B 1 110 ? 3.738 -8.18 -11.297 1 96.81 110 GLY B CA 1
ATOM 1904 C C . GLY B 1 110 ? 4.551 -8.883 -12.367 1 96.81 110 GLY B C 1
ATOM 1905 O O . GLY B 1 110 ? 4.312 -8.688 -13.562 1 96.81 110 GLY B O 1
ATOM 1906 N N . GLY B 1 111 ? 5.555 -9.602 -11.922 1 96.31 111 GLY B N 1
ATOM 1907 C CA . GLY B 1 111 ? 6.379 -10.477 -12.742 1 96.31 111 GLY B CA 1
ATOM 1908 C C . GLY B 1 111 ? 7.004 -11.609 -11.953 1 96.31 111 GLY B C 1
ATOM 1909 O O . GLY B 1 111 ? 6.703 -11.797 -10.773 1 96.31 111 GLY B O 1
ATOM 1910 N N . LEU B 1 112 ? 7.711 -12.414 -12.703 1 96.38 112 LEU B N 1
ATOM 1911 C CA . LEU B 1 112 ? 8.531 -13.445 -12.094 1 96.38 112 LEU B CA 1
ATOM 1912 C C . LEU B 1 112 ? 10.016 -13.156 -12.281 1 96.38 112 LEU B C 1
ATOM 1914 O O . LEU B 1 112 ? 10.469 -12.945 -13.414 1 96.38 112 LEU B O 1
ATOM 1918 N N . LEU B 1 113 ? 10.664 -13.117 -11.203 1 95.44 113 LEU B N 1
ATOM 1919 C CA . LEU B 1 113 ? 12.102 -12.875 -11.211 1 95.44 113 LEU B CA 1
ATOM 1920 C C . LEU B 1 113 ? 12.867 -14.195 -11.211 1 95.44 113 LEU B C 1
ATOM 1922 O O . LEU B 1 113 ? 12.664 -15.039 -10.336 1 95.44 113 LEU B O 1
ATOM 1926 N N . ASP B 1 114 ? 13.734 -14.367 -12.188 1 95.94 114 ASP B N 1
ATOM 1927 C CA . ASP B 1 114 ? 14.688 -15.469 -12.141 1 95.94 114 ASP B CA 1
ATOM 1928 C C . ASP B 1 114 ? 15.688 -15.281 -10.992 1 95.94 114 ASP B C 1
ATOM 1930 O O . ASP B 1 114 ? 16.438 -14.305 -10.969 1 95.94 114 ASP B O 1
ATOM 1934 N N . LEU B 1 115 ? 15.727 -16.219 -10.094 1 92.12 115 LEU B N 1
ATOM 1935 C CA . LEU B 1 115 ? 16.469 -16.016 -8.852 1 92.12 115 LEU B CA 1
ATOM 1936 C C . LEU B 1 115 ? 17.969 -16.188 -9.086 1 92.12 115 LEU B C 1
ATOM 1938 O O . LEU B 1 115 ? 18.781 -15.727 -8.281 1 92.12 115 LEU B O 1
ATOM 1942 N N . LYS B 1 116 ? 18.375 -16.812 -10.148 1 93.38 116 LYS B N 1
ATOM 1943 C CA . LYS B 1 116 ? 19.781 -16.953 -10.516 1 93.38 116 LYS B CA 1
ATOM 1944 C C . LYS B 1 116 ? 20.266 -15.742 -11.312 1 93.38 116 LYS B C 1
ATOM 1946 O O . LYS B 1 116 ? 21.25 -15.109 -10.945 1 93.38 116 LYS B O 1
ATOM 1951 N N . GLU B 1 117 ? 19.5 -15.383 -12.344 1 94.12 117 GLU B N 1
ATOM 1952 C CA . GLU B 1 117 ? 19.891 -14.297 -13.242 1 94.12 117 GLU B CA 1
ATOM 1953 C C . GLU B 1 117 ? 19.5 -12.938 -12.672 1 94.12 117 GLU B C 1
ATOM 1955 O O . GLU B 1 117 ? 20 -11.906 -13.125 1 94.12 117 GLU B O 1
ATOM 1960 N N . ARG B 1 118 ? 18.609 -12.898 -11.781 1 91.25 118 ARG B N 1
ATOM 1961 C CA . ARG B 1 118 ? 18.094 -11.695 -11.141 1 91.25 118 ARG B CA 1
ATOM 1962 C C . ARG B 1 118 ? 17.5 -10.742 -12.164 1 91.25 118 ARG B C 1
ATOM 1964 O O . ARG B 1 118 ? 17.75 -9.539 -12.125 1 91.25 118 ARG B O 1
ATOM 1971 N N . ARG B 1 119 ? 16.797 -11.422 -13.125 1 94.69 119 ARG B N 1
ATOM 1972 C CA . ARG B 1 119 ? 16.047 -10.695 -14.141 1 94.69 119 ARG B CA 1
ATOM 1973 C C . ARG B 1 119 ? 14.641 -11.289 -14.305 1 94.69 119 ARG B C 1
ATOM 1975 O O . ARG B 1 119 ? 14.422 -12.461 -14.016 1 94.69 119 ARG B O 1
ATOM 1982 N N . LEU B 1 120 ? 13.727 -10.461 -14.812 1 96.5 120 LEU B N 1
ATOM 1983 C CA . LEU B 1 120 ? 12.391 -10.969 -15.086 1 96.5 120 LEU B CA 1
ATOM 1984 C C . LEU B 1 120 ? 12.422 -12.039 -16.172 1 96.5 120 LEU B C 1
ATOM 1986 O O . LEU B 1 120 ? 13.141 -11.898 -17.172 1 96.5 120 LEU B O 1
ATOM 1990 N N . VAL B 1 121 ? 11.734 -13.039 -15.977 1 95.75 121 VAL B N 1
ATOM 1991 C CA . VAL B 1 121 ? 11.617 -14.047 -17.016 1 95.75 121 VAL B CA 1
ATOM 1992 C C . VAL B 1 121 ? 10.805 -13.492 -18.188 1 95.75 121 VAL B C 1
ATOM 1994 O O . VAL B 1 121 ? 9.992 -12.578 -18 1 95.75 121 VAL B O 1
ATOM 1997 N N . ALA B 1 122 ? 10.945 -14.047 -19.328 1 92.62 122 ALA B N 1
ATOM 1998 C CA . ALA B 1 122 ? 10.367 -13.531 -20.562 1 92.62 122 ALA B CA 1
ATOM 1999 C C . ALA B 1 122 ? 8.859 -13.773 -20.594 1 92.62 122 ALA B C 1
ATOM 2001 O O . ALA B 1 122 ? 8.094 -12.914 -21.062 1 92.62 122 ALA B O 1
ATOM 2002 N N . ASP B 1 123 ? 8.43 -14.977 -20.141 1 93.44 123 ASP B N 1
ATOM 2003 C CA . ASP B 1 123 ? 7.016 -15.32 -20.172 1 93.44 123 ASP B CA 1
ATOM 2004 C C . ASP B 1 123 ? 6.57 -15.961 -18.859 1 93.44 123 ASP B C 1
ATOM 2006 O O . ASP B 1 123 ? 6.551 -17.188 -18.75 1 93.44 123 ASP B O 1
ATOM 2010 N N . PRO B 1 124 ? 6.102 -15.094 -18 1 95.31 124 PRO B N 1
ATOM 2011 C CA . PRO B 1 124 ? 5.684 -15.648 -16.719 1 95.31 124 PRO B CA 1
ATOM 2012 C C . PRO B 1 124 ? 4.512 -16.625 -16.844 1 95.31 124 PRO B C 1
ATOM 2014 O O . PRO B 1 124 ? 4.34 -17.5 -15.992 1 95.31 124 PRO B O 1
ATOM 2017 N N . ARG B 1 125 ? 3.699 -16.547 -17.859 1 94.38 125 ARG B N 1
ATOM 2018 C CA . ARG B 1 125 ? 2.52 -17.375 -18.031 1 94.38 125 ARG B CA 1
ATOM 2019 C C . ARG B 1 125 ? 2.902 -18.859 -18.062 1 94.38 125 ARG B C 1
ATOM 2021 O O . ARG B 1 125 ? 2.184 -19.703 -17.531 1 94.38 125 ARG B O 1
ATOM 2028 N N . GLU B 1 126 ? 3.938 -19.109 -18.641 1 93 126 GLU B N 1
ATOM 2029 C CA . GLU B 1 126 ? 4.371 -20.484 -18.812 1 93 126 GLU B CA 1
ATOM 2030 C C . GLU B 1 126 ? 4.648 -21.141 -17.469 1 93 126 GLU B C 1
ATOM 2032 O O . GLU B 1 126 ? 4.359 -22.328 -17.266 1 93 126 GLU B O 1
ATOM 2037 N N . TYR B 1 127 ? 5.176 -20.391 -16.531 1 94.38 127 TYR B N 1
ATOM 2038 C CA . TYR B 1 127 ? 5.453 -20.922 -15.211 1 94.38 127 TYR B CA 1
ATOM 2039 C C . TYR B 1 127 ? 4.16 -21.219 -14.461 1 94.38 127 TYR B C 1
ATOM 2041 O O . TYR B 1 127 ? 4.008 -22.297 -13.875 1 94.38 127 TYR B O 1
ATOM 2049 N N . PHE B 1 128 ? 3.25 -20.281 -14.57 1 95.12 128 PHE B N 1
ATOM 2050 C CA . PHE B 1 128 ? 1.979 -20.469 -13.883 1 95.12 128 PHE B CA 1
ATOM 2051 C C . PHE B 1 128 ? 1.194 -21.625 -14.492 1 95.12 128 PHE B C 1
ATOM 2053 O O . PHE B 1 128 ? 0.61 -22.422 -13.773 1 95.12 128 PHE B O 1
ATOM 2060 N N . ARG B 1 129 ? 1.261 -21.719 -15.797 1 94.06 129 ARG B N 1
ATOM 2061 C CA . ARG B 1 129 ? 0.564 -22.797 -16.484 1 94.06 129 ARG B CA 1
ATOM 2062 C C . ARG B 1 129 ? 1.139 -24.156 -16.078 1 94.06 129 ARG B C 1
ATOM 2064 O O . ARG B 1 129 ? 0.391 -25.109 -15.844 1 94.06 129 ARG B O 1
ATOM 2071 N N . ALA B 1 130 ? 2.402 -24.203 -15.977 1 94.31 130 ALA B N 1
ATOM 2072 C CA . ALA B 1 130 ? 3.08 -25.469 -15.688 1 94.31 130 ALA B CA 1
ATOM 2073 C C . ALA B 1 130 ? 2.811 -25.922 -14.258 1 94.31 130 ALA B C 1
ATOM 2075 O O . ALA B 1 130 ? 2.771 -27.109 -13.977 1 94.31 130 ALA B O 1
ATOM 2076 N N . LEU B 1 131 ? 2.547 -25.016 -13.398 1 95 131 LEU B N 1
ATOM 2077 C CA . LEU B 1 131 ? 2.424 -25.328 -11.977 1 95 131 LEU B CA 1
ATOM 2078 C C . LEU B 1 131 ? 0.962 -25.531 -11.594 1 95 131 LEU B C 1
ATOM 2080 O O . LEU B 1 131 ? 0.664 -26.25 -10.633 1 95 131 LEU B O 1
ATOM 2084 N N . ALA B 1 132 ? 0.096 -24.922 -12.344 1 95.44 132 ALA B N 1
ATOM 2085 C CA . ALA B 1 132 ? -1.307 -24.906 -11.938 1 95.44 132 ALA B CA 1
ATOM 2086 C C . ALA B 1 132 ? -1.961 -26.266 -12.164 1 95.44 132 ALA B C 1
ATOM 2088 O O . ALA B 1 132 ? -1.775 -26.875 -13.211 1 95.44 132 ALA B O 1
ATOM 2089 N N . VAL B 1 133 ? -2.656 -26.672 -11.195 1 95.69 133 VAL B N 1
ATOM 2090 C CA . VAL B 1 133 ? -3.529 -27.828 -11.352 1 95.69 133 VAL B CA 1
ATOM 2091 C C . VAL B 1 133 ? -4.77 -27.438 -12.156 1 95.69 133 VAL B C 1
ATOM 2093 O O . VAL B 1 133 ? -5.227 -28.203 -13.016 1 95.69 133 VAL B O 1
ATOM 2096 N N . ASP B 1 134 ? -5.246 -26.219 -11.945 1 94.81 134 ASP B N 1
ATOM 2097 C CA . ASP B 1 134 ? -6.363 -25.641 -12.68 1 94.81 134 ASP B CA 1
ATOM 2098 C C . ASP B 1 134 ? -6.023 -24.219 -13.156 1 94.81 134 ASP B C 1
ATOM 2100 O O . ASP B 1 134 ? -6.312 -23.25 -12.469 1 94.81 134 ASP B O 1
ATOM 2104 N N . ALA B 1 135 ? -5.535 -24.125 -14.352 1 93.81 135 ALA B N 1
ATOM 2105 C CA . ALA B 1 135 ? -5.047 -22.875 -14.906 1 93.81 135 ALA B CA 1
ATOM 2106 C C . ALA B 1 135 ? -6.199 -21.906 -15.195 1 93.81 135 ALA B C 1
ATOM 2108 O O . ALA B 1 135 ? -5.992 -20.703 -15.312 1 93.81 135 ALA B O 1
ATOM 2109 N N . ALA B 1 136 ? -7.379 -22.438 -15.328 1 92.94 136 ALA B N 1
ATOM 2110 C CA . ALA B 1 136 ? -8.547 -21.609 -15.641 1 92.94 136 ALA B CA 1
ATOM 2111 C C . ALA B 1 136 ? -8.836 -20.625 -14.508 1 92.94 136 ALA B C 1
ATOM 2113 O O . ALA B 1 136 ? -9.336 -19.531 -14.758 1 92.94 136 ALA B O 1
ATOM 2114 N N . VAL B 1 137 ? -8.453 -21 -13.297 1 94.19 137 VAL B N 1
ATOM 2115 C CA . VAL B 1 137 ? -8.641 -20.156 -12.125 1 94.19 137 VAL B CA 1
ATOM 2116 C C . VAL B 1 137 ? -7.832 -18.875 -12.289 1 94.19 137 VAL B C 1
ATOM 2118 O O . VAL B 1 137 ? -8.242 -17.812 -11.805 1 94.19 137 VAL B O 1
ATOM 2121 N N . LEU B 1 138 ? -6.77 -18.922 -13.078 1 95.94 138 LEU B N 1
ATOM 2122 C CA . LEU B 1 138 ? -5.867 -17.797 -13.289 1 95.94 138 LEU B CA 1
ATOM 2123 C C . LEU B 1 138 ? -6.18 -17.078 -14.594 1 95.94 138 LEU B C 1
ATOM 2125 O O . LEU B 1 138 ? -5.5 -16.125 -14.961 1 95.94 138 LEU B O 1
ATOM 2129 N N . GLY B 1 139 ? -7.184 -17.547 -15.273 1 94.5 139 GLY B N 1
ATOM 2130 C CA . GLY B 1 139 ? -7.465 -17 -16.594 1 94.5 139 GLY B CA 1
ATOM 2131 C C . GLY B 1 139 ? -6.473 -17.453 -17.656 1 94.5 139 GLY B C 1
ATOM 2132 O O . GLY B 1 139 ? -6.219 -16.734 -18.625 1 94.5 139 GLY B O 1
ATOM 2133 N N . LEU B 1 140 ? -5.875 -18.531 -17.359 1 92.88 140 LEU B N 1
ATOM 2134 C CA . LEU B 1 140 ? -4.906 -19.125 -18.281 1 92.88 140 LEU B CA 1
ATOM 2135 C C . LEU B 1 140 ? -5.484 -20.359 -18.969 1 92.88 140 LEU B C 1
ATOM 2137 O O . LEU B 1 140 ? -6.367 -21.016 -18.406 1 92.88 140 LEU B O 1
#

pLDDT: mean 95.24, std 6.16, range [44.38, 98.94]

InterPro domains:
  IPR029069 HotDog domain superfamily [SSF54637] (2-132)
  IPR050563 4-hydroxybenzoyl-CoA thioesterase [PTHR31793] (5-131)

Radius of gyration: 19.88 Å; Cα contacts (8 Å, |Δi|>4): 609; chains: 2; bounding box: 48×56×41 Å

Nearest PDB structures (foldseek):
  5eo2-assembly2_C  TM=9.029E-01  e=3.750E-10  Staphylococcus aureus subsp. aureus Mu50
  5kl9-assembly1_B  TM=9.101E-01  e=7.421E-10  Escherichia coli O157:H7
  5t06-assembly1_B  TM=9.171E-01  e=1.952E-09  Escherichia coli O157:H7
  2own-assembly1_A  TM=9.237E-01  e=2.746E-09  Lactiplantibacillus plantarum
  2own-assembly1_B  TM=9.203E-01  e=7.645E-09  Lactiplantibacillus plantarum